Protein AF-A0A931NHE7-F1 (afdb_monomer)

pLDDT: mean 78.15, std 25.02, range [23.5, 98.69]

Radius of gyration: 30.65 Å; Cα contacts (8 Å, |Δi|>4): 505; chains: 1; bounding box: 53×71×126 Å

Foldseek 3Di:
DDDDDDDDDDDDDDDDDDDDDDDDDDDDDDDDDDDDDDDDDDDDDDDPDPDDDDDDDDDDDDDPDPPPPPPDDDPVRVVLVVLLVVLLVVQVVLLVVFDKDFQAAAEAFQEAEEADWAADAPQVHCLLLDLQNQCLLQNQADTDPRLQLQQQWWWWDFPVCNLFTGDTAQPPDDDDPRTDDIQGGHQWYWYQDPVVSFIKIKGQAPDRPPPCPVRRIDIDGDDDDHGQKYKYKGWDRDPVSSQSQKTKMKIFIARNVVRDGRMMGIKMFGFSCSSDCPPNDRRSSVSQVDPSGMPPDDPSYDTRCVSVVSVCVHYRHRDDD

Sequence (321 aa):
MNSAKTPQCLLAAPQQASCAGLRAGSPTGTQRGWTRSNAGTAAAAGLRSRAAATRCAAALGSLLLLGACAATPDAEQLAFQQKYAKAKALFEERCKTAGVVIHRTVKDVEGIELTKIRQPVPWGGKEYFDPMYPGAAMAGEVSGDRYVWQFLASEFRLVNAPERRGGFAHPKKSLSYLELPPTRGYQFVEYQDAISQGRMRCRASLDPDPRSFDRFMLCERSHQSAPRYALDFEDLADASDREFWVAGTKLKVIDKHTGEVIAQLTRFVWDPGFGASTTGRWPWQHANARASTVCPSDANQFLHHDSRYFVDQVLIPKQGD

Solvent-accessible surface area (backbone atoms only — not comparable to full-atom values): 19526 Å² total; per-residue (Å²): 134,90,83,89,83,88,84,92,83,88,85,84,87,88,82,90,88,86,84,88,87,85,86,87,75,88,82,81,88,80,93,80,81,92,75,88,79,91,84,86,83,87,85,91,78,85,81,84,76,83,74,79,84,82,82,79,84,87,74,93,74,95,72,97,68,89,72,76,82,74,78,73,76,51,73,64,56,50,52,50,52,53,50,47,53,51,31,51,52,52,47,57,58,55,43,74,70,33,38,78,47,75,78,54,70,43,72,65,35,52,39,38,25,34,73,64,76,55,70,67,74,59,90,90,36,68,59,42,63,39,67,77,34,55,61,36,39,54,49,43,39,54,31,43,72,53,47,58,43,60,48,32,24,14,34,40,23,35,66,94,42,69,83,30,59,44,56,75,40,58,74,76,57,82,85,51,95,60,43,42,87,58,49,50,24,24,65,31,41,32,36,65,38,85,85,79,73,41,40,35,36,32,28,56,39,92,59,68,65,84,87,41,76,91,43,52,51,48,72,45,81,51,87,84,79,74,52,55,34,32,41,41,75,48,59,45,74,51,68,77,41,25,77,45,31,31,26,24,32,36,38,36,36,31,38,65,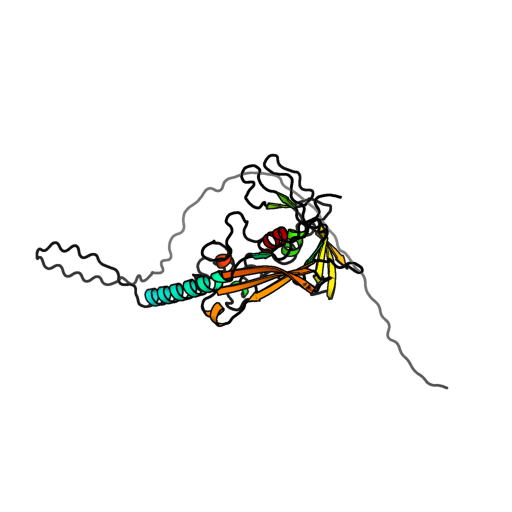85,80,70,43,74,32,28,38,38,30,37,37,22,32,28,93,62,69,54,51,47,74,96,82,43,46,27,30,41,57,13,53,69,42,64,94,26,29,25,68,62,61,93,44,52,65,81,38,44,64,69,55,60,56,43,57,72,33,49,31,39,37,84,75,135

Mean predicted aligned error: 13.85 Å

Nearest PDB structures (foldseek):
  5t11-assembly1_I  TM=4.894E-01  e=1.469E-01  Paraburkholderia phytofirmans PsJN
  5t11-assembly1_C  TM=5.101E-01  e=2.876E-01  Paraburkholderia phytofirmans PsJN

Organism: NCBI:txid2795029

Secondary structure (DSSP, 8-state):
-----------------------------------------------------------------------PPPHHHHHHHHHHHHHHHHHHHHHTT-EEEES--EEEE-EEEESS-PPPPPTT-GGGG-TT-GGGGGTTS--THHHHHHHHSEEE-BTT-TTSPPEEE-TTPPPPTTBPPPBP--SEEEEE-TTT-SEEEEEE-S---TT-GGGSEEEEE-SS---SEEEEEEEE--HHHHHTTEEEEEEEEEETTTTEEEEEEEEEEE-TTTT--GGG--HHHHHTS-GGGEES--TTSPTT-HHHHHHTTTEEEP---

Structure (mmCIF, N/CA/C/O backbone):
data_AF-A0A931NHE7-F1
#
_entry.id   AF-A0A931NHE7-F1
#
loop_
_atom_site.group_PDB
_atom_site.id
_atom_site.type_symbol
_atom_site.label_atom_id
_atom_site.label_alt_id
_atom_site.label_comp_id
_atom_site.label_asym_id
_atom_site.label_entity_id
_atom_site.label_seq_id
_atom_site.pdbx_PDB_ins_code
_atom_site.Cartn_x
_atom_site.Cartn_y
_atom_site.Cartn_z
_atom_site.occupancy
_atom_site.B_iso_or_equiv
_atom_site.auth_seq_id
_atom_site.auth_comp_id
_atom_site.auth_asym_id
_atom_site.auth_atom_id
_atom_site.pdbx_PDB_model_num
ATOM 1 N N . MET A 1 1 ? -24.009 32.825 -59.698 1.00 32.56 1 MET A N 1
ATOM 2 C CA . MET A 1 1 ? -24.376 34.172 -60.183 1.00 32.56 1 MET A CA 1
ATOM 3 C C . MET A 1 1 ? -24.776 35.026 -58.986 1.00 32.56 1 MET A C 1
ATOM 5 O O . MET A 1 1 ? -25.717 34.664 -58.304 1.00 32.56 1 MET A O 1
ATOM 9 N N . ASN A 1 2 ? -23.981 36.072 -58.735 1.00 32.78 2 ASN A N 1
ATOM 10 C CA . ASN A 1 2 ? -24.236 37.357 -58.057 1.00 32.78 2 ASN A CA 1
ATOM 11 C C . ASN A 1 2 ? -25.097 37.457 -56.779 1.00 32.78 2 ASN A C 1
ATOM 13 O O . ASN A 1 2 ? -26.311 37.308 -56.837 1.00 32.78 2 ASN A O 1
ATOM 17 N N . SER A 1 3 ? -24.446 37.890 -55.682 1.00 32.97 3 SER A N 1
ATOM 18 C CA . SER A 1 3 ? -24.645 39.175 -54.948 1.00 32.97 3 SER A CA 1
ATOM 19 C C . SER A 1 3 ? -24.357 38.985 -53.445 1.00 32.97 3 SER A C 1
ATOM 21 O O . SER A 1 3 ? -25.039 38.205 -52.799 1.00 32.97 3 SER A O 1
ATOM 23 N N . ALA A 1 4 ? -23.232 39.503 -52.916 1.00 35.94 4 ALA A N 1
ATOM 24 C CA . ALA A 1 4 ? -23.064 40.827 -52.258 1.00 35.94 4 ALA A CA 1
ATOM 25 C C . ALA A 1 4 ? -23.618 40.837 -50.803 1.00 35.94 4 ALA A C 1
ATOM 27 O O . ALA A 1 4 ? -24.743 40.410 -50.609 1.00 35.94 4 ALA A O 1
ATOM 28 N N . LYS A 1 5 ? -22.962 41.302 -49.720 1.00 34.16 5 LYS A N 1
ATOM 29 C CA . LYS A 1 5 ? -21.902 42.313 -49.486 1.00 34.16 5 LYS A CA 1
ATOM 30 C C . LYS A 1 5 ? -21.338 42.189 -48.037 1.00 34.16 5 LYS A C 1
ATOM 32 O O . LYS A 1 5 ? -22.081 41.846 -47.125 1.00 34.16 5 LYS A O 1
ATOM 37 N N . THR A 1 6 ? -20.056 42.528 -47.860 1.00 32.19 6 THR A N 1
ATOM 38 C CA . THR A 1 6 ? -19.247 42.777 -46.624 1.00 32.19 6 THR A CA 1
ATOM 39 C C . THR A 1 6 ? -19.657 44.088 -45.886 1.00 32.19 6 THR A C 1
ATOM 41 O O . THR A 1 6 ? -20.488 44.785 -46.477 1.00 32.19 6 THR A O 1
ATOM 44 N N . PRO A 1 7 ? -19.149 44.498 -44.675 1.00 38.62 7 PRO A N 1
ATOM 45 C CA . PRO A 1 7 ? -17.723 44.619 -44.232 1.00 38.62 7 PRO A CA 1
ATOM 46 C C . PRO A 1 7 ? -17.417 44.122 -42.781 1.00 38.62 7 PRO A C 1
ATOM 48 O O . PRO A 1 7 ? -18.298 44.054 -41.938 1.00 38.62 7 PRO A O 1
ATOM 51 N N . GLN A 1 8 ? -16.249 43.544 -42.462 1.00 30.22 8 GLN A N 1
ATOM 52 C CA . GLN A 1 8 ? -14.966 44.154 -42.033 1.00 30.22 8 GLN A CA 1
ATOM 53 C C . GLN A 1 8 ? -15.021 45.197 -40.892 1.00 30.22 8 GLN A C 1
ATOM 55 O O . GLN A 1 8 ? -15.449 46.324 -41.107 1.00 30.22 8 GLN A O 1
ATOM 60 N N . CYS A 1 9 ? -14.421 44.846 -39.742 1.00 24.78 9 CYS A N 1
ATOM 61 C CA . CYS A 1 9 ? -13.745 45.776 -38.830 1.00 24.78 9 CYS A CA 1
ATOM 62 C C . CYS A 1 9 ? -12.406 45.168 -38.367 1.00 24.78 9 CYS A C 1
ATOM 64 O O . CYS A 1 9 ? -12.352 44.039 -37.883 1.00 24.78 9 CYS A O 1
ATOM 66 N N . LEU A 1 10 ? -11.339 45.940 -38.590 1.00 26.17 10 LEU A N 1
ATOM 67 C CA . LEU A 1 10 ? -9.948 45.756 -38.166 1.00 26.17 10 LEU A CA 1
ATOM 68 C C . LEU A 1 10 ? -9.718 46.286 -36.733 1.00 26.17 10 LEU A C 1
ATOM 70 O O . LEU A 1 10 ? -10.536 47.057 -36.241 1.00 26.17 10 LEU A O 1
ATOM 74 N N . LEU A 1 11 ? -8.515 45.981 -36.206 1.00 28.19 11 LEU A N 1
ATOM 75 C CA . LEU A 1 11 ? -7.698 46.642 -35.152 1.00 28.19 11 LEU A CA 1
ATOM 76 C C . LEU A 1 11 ? -7.475 45.726 -33.928 1.00 28.19 11 LEU A C 1
ATOM 78 O O . LEU A 1 11 ? -8.410 45.426 -33.203 1.00 28.19 11 LEU A O 1
ATOM 82 N N . ALA A 1 12 ? -6.326 45.052 -33.778 1.00 27.94 12 ALA A N 1
ATOM 83 C CA . ALA A 1 12 ? -4.942 45.502 -33.511 1.00 27.94 12 ALA A CA 1
ATOM 84 C C . ALA A 1 12 ? -4.618 45.621 -32.002 1.00 27.94 12 ALA A C 1
ATOM 86 O O . ALA A 1 12 ? -5.367 46.207 -31.230 1.00 27.94 12 ALA A O 1
ATOM 87 N N . ALA A 1 13 ? -3.488 45.015 -31.616 1.00 29.89 13 ALA A N 1
ATOM 88 C CA . ALA A 1 13 ? -2.909 44.939 -30.269 1.00 29.89 13 ALA A CA 1
ATOM 89 C C . ALA A 1 13 ? -2.452 46.301 -29.702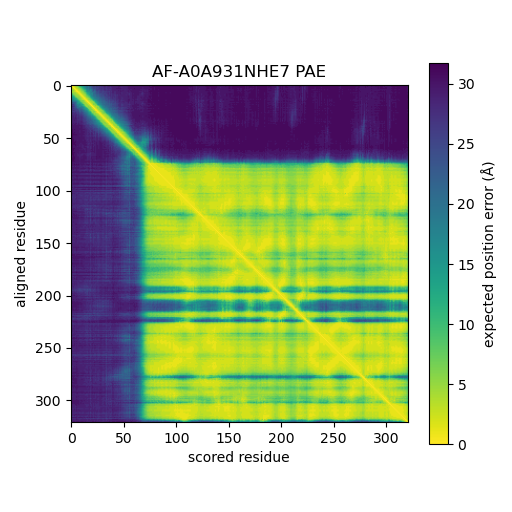 1.00 29.89 13 ALA A C 1
ATOM 91 O O . ALA A 1 13 ? -2.408 47.292 -30.432 1.00 29.89 13 ALA A O 1
ATOM 92 N N . PRO A 1 14 ? -1.962 46.318 -28.446 1.00 34.91 14 PRO A N 1
ATOM 93 C CA . PRO A 1 14 ? -0.642 46.923 -28.245 1.00 34.91 14 PRO A CA 1
ATOM 94 C C . PRO A 1 14 ? 0.302 46.163 -27.291 1.00 34.91 14 PRO A C 1
ATOM 96 O O . PRO A 1 14 ? -0.104 45.409 -26.408 1.00 34.91 14 PRO A O 1
ATOM 99 N N . GLN A 1 15 ? 1.595 46.414 -27.516 1.00 27.91 15 GLN A N 1
ATOM 100 C CA . GLN A 1 15 ? 2.766 46.014 -26.733 1.00 27.91 15 GLN A CA 1
ATOM 101 C C . GLN A 1 15 ? 3.066 46.978 -25.559 1.00 27.91 15 GLN A C 1
ATOM 103 O O . GLN A 1 15 ? 2.575 48.099 -25.498 1.00 27.91 15 GLN A O 1
ATOM 108 N N . GLN A 1 16 ? 3.929 46.471 -24.674 1.00 29.47 16 GLN A N 1
ATOM 109 C CA . GLN A 1 16 ? 4.709 47.031 -23.555 1.00 29.47 16 GLN A CA 1
ATOM 110 C C . GLN A 1 16 ? 5.063 48.537 -23.537 1.00 29.47 16 GLN A C 1
ATOM 112 O O . GLN A 1 16 ? 5.439 49.111 -24.553 1.00 29.47 16 GLN A O 1
ATOM 117 N N . ALA A 1 17 ? 5.182 49.090 -22.318 1.00 26.33 17 ALA A N 1
ATOM 118 C CA . ALA A 1 17 ? 6.210 50.078 -21.965 1.00 26.33 17 ALA A CA 1
ATOM 119 C C . ALA A 1 17 ? 6.597 50.004 -20.469 1.00 26.33 17 ALA A C 1
ATOM 121 O O . ALA A 1 17 ? 5.765 49.777 -19.595 1.00 26.33 17 ALA A O 1
ATOM 122 N N . SER A 1 18 ? 7.897 50.181 -20.233 1.00 24.02 18 SER A N 1
ATOM 123 C CA . SER A 1 18 ? 8.660 50.163 -18.977 1.00 24.02 18 SER A CA 1
ATOM 124 C C . SER A 1 18 ? 8.743 51.557 -18.334 1.00 24.02 18 SER A C 1
ATOM 126 O O . SER A 1 18 ? 8.642 52.546 -19.052 1.00 24.02 18 SER A O 1
ATOM 128 N N . CYS A 1 19 ? 9.040 51.636 -17.028 1.00 23.50 19 CYS A N 1
ATOM 129 C CA . CYS A 1 19 ? 9.774 52.762 -16.433 1.00 23.50 19 CYS A CA 1
ATOM 130 C C . CYS A 1 19 ? 10.670 52.291 -15.264 1.00 23.50 19 CYS A C 1
ATOM 132 O O . CYS A 1 19 ? 10.251 51.504 -14.418 1.00 23.50 19 CYS A O 1
ATOM 134 N N . ALA A 1 20 ? 11.915 52.786 -15.283 1.00 26.38 20 ALA A N 1
ATOM 135 C CA . ALA A 1 20 ? 13.068 52.574 -14.390 1.00 26.38 20 ALA A CA 1
ATOM 136 C C . ALA A 1 20 ? 12.792 52.982 -12.921 1.00 26.38 20 ALA A C 1
ATOM 138 O O . ALA A 1 20 ? 11.817 53.676 -12.670 1.00 26.38 20 ALA A O 1
ATOM 139 N N . GLY A 1 21 ? 13.540 52.637 -11.863 1.00 24.34 21 GLY A N 1
ATOM 140 C CA . GLY A 1 21 ? 14.980 52.463 -11.574 1.00 24.34 21 GLY A CA 1
ATOM 141 C C . GLY A 1 21 ? 15.168 53.031 -10.140 1.00 24.34 21 GLY A C 1
ATOM 142 O O . GLY A 1 21 ? 14.526 54.020 -9.819 1.00 24.34 21 GLY A O 1
ATOM 143 N N . LEU A 1 22 ? 15.858 52.416 -9.167 1.00 24.47 22 LEU A N 1
ATOM 144 C CA . LEU A 1 22 ? 17.274 52.649 -8.828 1.00 24.47 22 LEU A CA 1
ATOM 145 C C . LEU A 1 22 ? 17.611 52.020 -7.447 1.00 24.47 22 LEU A C 1
ATOM 147 O O . LEU A 1 22 ? 16.955 52.312 -6.459 1.00 24.47 22 LEU A O 1
ATOM 151 N N . ARG A 1 23 ? 18.688 51.217 -7.439 1.00 25.23 23 ARG A N 1
ATOM 152 C CA . ARG A 1 23 ? 19.836 51.101 -6.499 1.00 25.23 23 ARG A CA 1
ATOM 153 C C . ARG A 1 23 ? 19.710 51.013 -4.955 1.00 25.23 23 ARG A C 1
ATOM 155 O O . ARG A 1 23 ? 19.152 51.878 -4.301 1.00 25.23 23 ARG A O 1
ATOM 162 N N . ALA A 1 24 ? 20.592 50.118 -4.466 1.00 26.59 24 ALA A N 1
ATOM 163 C CA . ALA A 1 24 ? 21.394 50.112 -3.223 1.00 26.59 24 ALA A CA 1
ATOM 164 C C . ALA A 1 24 ? 20.662 49.745 -1.920 1.00 26.59 24 ALA A C 1
ATOM 166 O O . ALA A 1 24 ? 19.547 50.171 -1.687 1.00 26.59 24 ALA A O 1
ATOM 167 N N . GLY A 1 25 ? 21.217 48.970 -0.990 1.00 25.66 25 GLY A N 1
ATOM 168 C CA . GLY A 1 25 ? 22.518 48.323 -0.837 1.00 25.66 25 GLY A CA 1
ATOM 169 C C . GLY A 1 25 ? 22.492 47.549 0.492 1.00 25.66 25 GLY A C 1
ATOM 170 O O . GLY A 1 25 ? 21.656 47.821 1.352 1.00 25.66 25 GLY A O 1
ATOM 171 N N . SER A 1 26 ? 23.369 46.558 0.646 1.00 27.75 26 SER A N 1
ATOM 172 C CA . SER A 1 26 ? 23.551 45.806 1.895 1.00 27.75 26 SER A CA 1
ATOM 173 C C . SER A 1 26 ? 23.841 46.725 3.091 1.00 27.75 26 SER A C 1
ATOM 175 O O . SER A 1 26 ? 24.468 47.772 2.921 1.00 27.75 26 SER A O 1
ATOM 177 N N . PRO A 1 27 ? 23.551 46.258 4.317 1.00 33.28 27 PRO A N 1
ATOM 178 C CA . PRO A 1 27 ? 24.660 46.188 5.255 1.00 33.28 27 PRO A CA 1
ATOM 179 C C . PRO A 1 27 ? 24.741 44.876 6.040 1.00 33.28 27 PRO A C 1
ATOM 181 O O . PRO A 1 27 ? 23.772 44.236 6.437 1.00 33.28 27 PRO A O 1
ATOM 184 N N . THR A 1 28 ? 26.000 44.534 6.247 1.00 29.16 28 THR A N 1
ATOM 185 C CA . THR A 1 28 ? 26.609 43.608 7.190 1.00 29.16 28 THR A CA 1
ATOM 186 C C . THR A 1 28 ? 26.152 43.771 8.642 1.00 29.16 28 THR A C 1
ATOM 188 O O . THR A 1 28 ? 26.085 44.887 9.144 1.00 29.16 28 THR A O 1
ATOM 191 N N . GLY A 1 29 ? 26.054 42.634 9.339 1.00 25.64 29 GLY A N 1
ATOM 192 C CA . GLY A 1 29 ? 26.559 42.463 10.705 1.00 25.64 29 GLY A CA 1
ATOM 193 C C . GLY A 1 29 ? 25.678 42.936 11.866 1.00 25.64 29 GLY A C 1
ATOM 194 O O . GLY A 1 29 ? 25.442 44.122 12.056 1.00 25.64 29 GLY A O 1
ATOM 195 N N . THR A 1 30 ? 25.369 42.016 12.782 1.00 28.64 30 THR A N 1
ATOM 196 C CA . THR A 1 30 ? 26.022 41.883 14.109 1.00 28.64 30 THR A CA 1
ATOM 197 C C . THR A 1 30 ? 25.033 41.291 15.120 1.00 28.64 30 THR A C 1
ATOM 199 O O . THR A 1 30 ? 23.886 41.711 15.228 1.00 28.64 30 THR A O 1
ATOM 202 N N . GLN A 1 31 ? 25.516 40.309 15.879 1.00 32.34 31 GLN A N 1
ATOM 203 C CA . GLN A 1 31 ? 24.870 39.719 17.048 1.00 32.34 31 GLN A CA 1
ATOM 204 C C . GLN A 1 31 ? 24.406 40.753 18.091 1.00 32.34 31 GLN A C 1
ATOM 206 O O . GLN A 1 31 ? 25.094 41.748 18.329 1.00 32.34 31 GLN A O 1
ATOM 211 N N . ARG A 1 32 ? 23.301 40.428 18.780 1.00 28.31 32 ARG A N 1
ATOM 212 C CA . ARG A 1 32 ? 23.029 40.566 20.235 1.00 28.31 32 ARG A CA 1
ATOM 213 C C . ARG A 1 32 ? 21.534 40.272 20.437 1.00 28.31 32 ARG A C 1
ATOM 215 O O . ARG A 1 32 ? 20.693 40.857 19.778 1.00 28.31 32 ARG A O 1
ATOM 222 N N . GLY A 1 33 ? 21.157 39.219 21.156 1.00 26.52 33 GLY A N 1
ATOM 223 C CA . GLY A 1 33 ? 21.118 39.220 22.617 1.00 26.52 33 GLY A CA 1
ATOM 224 C C . GLY A 1 33 ? 19.683 39.507 23.071 1.00 26.52 33 GLY A C 1
ATOM 225 O O . GLY A 1 33 ? 19.349 40.647 23.360 1.00 26.52 33 GLY A O 1
ATOM 226 N N . TRP A 1 34 ? 18.820 38.486 23.084 1.00 25.67 34 TRP A N 1
ATOM 227 C CA . TRP A 1 34 ? 17.474 38.595 23.656 1.00 25.67 34 TRP A CA 1
ATOM 228 C C . TRP A 1 34 ? 17.564 38.465 25.180 1.00 25.67 34 TRP A C 1
ATOM 230 O O . TRP A 1 34 ? 17.569 37.364 25.730 1.00 25.67 34 TRP A O 1
ATOM 240 N N . THR A 1 35 ? 17.656 39.600 25.868 1.00 28.89 35 THR A N 1
ATOM 241 C CA . THR A 1 35 ? 17.403 39.699 27.308 1.00 28.89 35 THR A CA 1
ATOM 242 C C . THR A 1 35 ? 15.909 39.877 27.553 1.00 28.89 35 THR A C 1
ATOM 244 O O . THR A 1 35 ? 15.283 40.775 26.995 1.00 28.89 35 THR A O 1
ATOM 247 N N . ARG A 1 36 ? 15.352 39.006 28.401 1.00 29.28 36 ARG A N 1
ATOM 248 C CA . ARG A 1 36 ? 13.994 39.105 28.947 1.00 29.28 36 ARG A CA 1
ATOM 249 C C . ARG A 1 36 ? 13.852 40.363 29.801 1.00 29.28 36 ARG A C 1
ATOM 251 O O . ARG A 1 36 ? 14.640 40.559 30.722 1.00 29.28 36 ARG A O 1
ATOM 258 N N . SER A 1 37 ? 12.771 41.102 29.588 1.00 30.41 37 SER A N 1
ATOM 259 C CA . SER A 1 37 ? 12.230 42.059 30.553 1.00 30.41 37 SER A CA 1
ATOM 260 C C . SER A 1 37 ? 10.775 41.693 30.839 1.00 30.41 37 SER A C 1
ATOM 262 O O . SER A 1 37 ? 9.923 41.700 29.954 1.00 30.41 37 SER A O 1
ATOM 264 N N . ASN A 1 38 ? 10.525 41.334 32.098 1.00 29.50 38 ASN A N 1
ATOM 265 C CA . ASN A 1 38 ? 9.204 41.226 32.705 1.00 29.50 38 ASN A CA 1
ATOM 266 C C . ASN A 1 38 ? 8.649 42.630 32.973 1.00 29.50 38 ASN A C 1
ATOM 268 O O . ASN A 1 38 ? 9.374 43.447 33.534 1.00 29.50 38 ASN A O 1
ATOM 272 N N . ALA A 1 39 ? 7.370 42.856 32.672 1.00 29.34 39 ALA A N 1
ATOM 273 C CA . ALA A 1 39 ? 6.401 43.604 33.489 1.00 29.34 39 ALA A CA 1
ATOM 274 C C . ALA A 1 39 ? 5.104 43.777 32.682 1.00 29.34 39 ALA A C 1
ATOM 276 O O . ALA A 1 39 ? 5.152 44.219 31.538 1.00 29.34 39 ALA A O 1
ATOM 277 N N . GLY A 1 40 ? 3.948 43.457 33.269 1.00 26.67 40 GLY A N 1
ATOM 278 C CA . GLY A 1 40 ? 2.656 43.730 32.634 1.00 26.67 40 GLY A CA 1
ATOM 279 C C . GLY A 1 40 ? 1.510 42.894 33.184 1.00 26.67 40 GLY A C 1
ATOM 280 O O . GLY A 1 40 ? 1.164 41.858 32.636 1.00 26.67 40 GLY A O 1
ATOM 281 N N . THR A 1 41 ? 0.960 43.349 34.297 1.00 30.28 41 THR A N 1
ATOM 282 C CA . THR A 1 41 ? -0.125 42.788 35.105 1.00 30.28 41 THR A CA 1
ATOM 283 C C . THR A 1 41 ? -1.496 42.670 34.422 1.00 30.28 41 THR A C 1
ATOM 285 O O . THR A 1 41 ? -1.951 43.598 33.769 1.00 30.28 41 THR A O 1
ATOM 288 N N . ALA A 1 42 ? -2.173 41.569 34.774 1.00 29.41 42 ALA A N 1
ATOM 289 C CA . ALA A 1 42 ? -3.586 41.436 35.159 1.00 29.41 42 ALA A CA 1
ATOM 290 C C . ALA A 1 42 ? -4.714 41.759 34.153 1.00 29.41 42 ALA A C 1
ATOM 292 O O . ALA A 1 42 ? -5.056 42.910 33.913 1.00 29.41 42 ALA A O 1
ATOM 293 N N . ALA A 1 43 ? -5.455 40.711 33.775 1.00 29.75 43 ALA A N 1
ATOM 294 C CA . ALA A 1 43 ? -6.915 40.761 33.695 1.00 29.75 43 ALA A CA 1
ATOM 295 C C . ALA A 1 43 ? -7.486 39.385 34.074 1.00 29.75 43 ALA A C 1
ATOM 297 O O . ALA A 1 43 ? -7.226 38.376 33.421 1.00 29.75 43 ALA A O 1
ATOM 298 N N . ALA A 1 44 ? -8.211 39.351 35.189 1.00 33.31 44 ALA A N 1
ATOM 299 C CA . ALA A 1 44 ? -8.862 38.173 35.736 1.00 33.31 44 ALA A CA 1
ATOM 300 C C . ALA A 1 44 ? -10.196 37.908 35.019 1.00 33.31 44 ALA A C 1
ATOM 302 O O . ALA A 1 44 ? -11.026 38.806 34.903 1.00 33.31 44 ALA A O 1
ATOM 303 N N . ALA A 1 45 ? -10.431 36.661 34.611 1.00 32.62 45 ALA A N 1
ATOM 304 C CA . ALA A 1 45 ? -11.751 36.148 34.256 1.00 32.62 45 ALA A CA 1
ATOM 305 C C . ALA A 1 45 ? -11.879 34.731 34.832 1.00 32.62 45 ALA A C 1
ATOM 307 O O . ALA A 1 45 ? -11.089 33.840 34.525 1.00 32.62 45 ALA A O 1
ATOM 308 N N . GLY A 1 46 ? -12.818 34.575 35.765 1.00 28.86 46 GLY A N 1
ATOM 309 C CA . GLY A 1 46 ? -12.935 33.420 36.645 1.00 28.86 46 GLY A CA 1
ATOM 310 C C . GLY A 1 46 ? -13.403 32.143 35.950 1.00 28.86 46 GLY A C 1
ATOM 311 O O . GLY A 1 46 ? -14.441 32.119 35.290 1.00 28.86 46 GLY A O 1
ATOM 312 N N . LEU A 1 47 ? -12.682 31.050 36.201 1.00 33.34 47 LEU A N 1
ATOM 313 C CA . LEU A 1 47 ? -13.201 29.697 36.041 1.00 33.34 47 LEU A CA 1
ATOM 314 C C . LEU A 1 47 ? -14.074 29.353 37.254 1.00 33.34 47 LEU A C 1
ATOM 316 O O . LEU A 1 47 ? -13.594 29.246 38.383 1.00 33.34 47 LEU A O 1
ATOM 320 N N . ARG A 1 48 ? -15.367 29.130 37.008 1.00 33.06 48 ARG A N 1
ATOM 321 C CA . ARG A 1 48 ? -16.243 28.410 37.936 1.00 33.06 48 ARG A CA 1
ATOM 322 C C . ARG A 1 48 ? -15.908 26.920 37.858 1.00 33.06 48 ARG A C 1
ATOM 324 O O . ARG A 1 48 ? -16.469 26.202 37.035 1.00 33.06 48 ARG A O 1
ATOM 331 N N . SER A 1 49 ? -15.016 26.451 38.725 1.00 33.91 49 SER A N 1
ATOM 332 C CA . SER A 1 49 ? -14.891 25.021 39.014 1.00 33.91 49 SER A CA 1
ATOM 333 C C . SER A 1 49 ? -16.166 24.548 39.710 1.00 33.91 49 SER A C 1
ATOM 335 O O . SER A 1 49 ? -16.491 25.002 40.808 1.00 33.91 49 SER A O 1
ATOM 337 N N . ARG A 1 50 ? -16.909 23.639 39.073 1.00 40.47 50 ARG A N 1
ATOM 338 C CA . ARG A 1 50 ? -17.962 22.868 39.742 1.00 40.47 50 ARG A CA 1
ATOM 339 C C . ARG A 1 50 ? -17.281 21.930 40.738 1.00 40.47 50 ARG A C 1
ATOM 341 O O . ARG A 1 50 ? -16.780 20.878 40.359 1.00 40.47 50 ARG A O 1
ATOM 348 N N . ALA A 1 51 ? -17.227 22.342 41.999 1.00 33.62 51 ALA A N 1
ATOM 349 C CA . ALA A 1 51 ? -16.851 21.469 43.097 1.00 33.62 51 ALA A CA 1
ATOM 350 C C . ALA A 1 51 ? -17.931 20.387 43.257 1.00 33.62 51 ALA A C 1
ATOM 352 O O . ALA A 1 51 ? -19.101 20.697 43.488 1.00 33.62 51 ALA A O 1
ATOM 353 N N . ALA A 1 52 ? -17.536 19.122 43.116 1.00 36.81 52 ALA A N 1
ATOM 354 C CA . ALA A 1 52 ? -18.332 17.995 43.575 1.00 36.81 52 ALA A CA 1
ATOM 355 C C . ALA A 1 52 ? -18.498 18.125 45.097 1.00 36.81 52 ALA A C 1
ATOM 357 O O . ALA A 1 52 ? -17.518 18.233 45.834 1.00 36.81 52 ALA A O 1
ATOM 358 N N . ALA A 1 53 ? -19.743 18.189 45.563 1.00 35.53 53 ALA A N 1
ATOM 359 C CA . ALA A 1 53 ? -20.054 18.328 46.976 1.00 35.53 53 ALA A CA 1
ATOM 360 C C . ALA A 1 53 ? -19.843 16.986 47.692 1.00 35.53 53 ALA A C 1
ATOM 362 O O . ALA A 1 53 ? -20.730 16.136 47.727 1.00 35.53 53 ALA A O 1
ATOM 363 N N . THR A 1 54 ? -18.666 16.806 48.284 1.00 43.16 54 THR A N 1
ATOM 364 C CA . THR A 1 54 ? -18.369 15.695 49.192 1.00 43.16 54 THR A CA 1
ATOM 365 C C . THR A 1 54 ? -18.965 16.006 50.566 1.00 43.16 54 THR A C 1
ATOM 367 O O . THR A 1 54 ? -18.403 16.780 51.338 1.00 43.16 54 THR A O 1
ATOM 370 N N . ARG A 1 55 ? -20.128 15.432 50.891 1.00 39.94 55 ARG A N 1
ATOM 371 C CA . ARG A 1 55 ? -20.653 15.416 52.266 1.00 39.94 55 ARG A CA 1
ATOM 372 C C . ARG A 1 55 ? -20.175 14.143 52.964 1.00 39.94 55 ARG A C 1
ATOM 374 O O . ARG A 1 55 ? -20.838 13.118 52.878 1.00 39.94 55 ARG A O 1
ATOM 381 N N . CYS A 1 56 ? -19.051 14.217 53.674 1.00 33.81 56 CYS A N 1
ATOM 382 C CA . CYS A 1 56 ? -18.699 13.221 54.688 1.00 33.81 56 CYS A CA 1
ATOM 383 C C . CYS A 1 56 ? -19.150 13.746 56.054 1.00 33.81 56 CYS A C 1
ATOM 385 O O . CYS A 1 56 ? -18.525 14.641 56.618 1.00 33.81 56 CYS A O 1
ATOM 387 N N . ALA A 1 57 ? -20.257 13.212 56.569 1.00 41.56 57 ALA A N 1
ATOM 388 C CA . ALA A 1 57 ? -20.619 13.371 57.970 1.00 41.56 57 ALA A CA 1
ATOM 389 C C . ALA A 1 57 ? -19.725 12.436 58.799 1.00 41.56 57 ALA A C 1
ATOM 391 O O . ALA A 1 57 ? -19.807 11.218 58.663 1.00 41.56 57 ALA A O 1
ATOM 392 N N . ALA A 1 58 ? -18.848 13.004 59.626 1.00 38.06 58 ALA A N 1
ATOM 393 C CA . ALA A 1 58 ? -18.057 12.248 60.587 1.00 38.06 58 ALA A CA 1
ATOM 394 C C . ALA A 1 58 ? -18.865 12.082 61.883 1.00 38.06 58 ALA A C 1
ATOM 396 O O . ALA A 1 58 ? -18.993 13.023 62.664 1.00 38.06 58 ALA A O 1
ATOM 397 N N . ALA A 1 59 ? -19.407 10.886 62.104 1.00 38.59 59 ALA A N 1
ATOM 398 C CA . ALA A 1 59 ? -19.807 10.415 63.424 1.00 38.59 59 ALA A CA 1
ATOM 399 C C . ALA A 1 59 ? -18.817 9.320 63.847 1.00 38.59 59 ALA A C 1
ATOM 401 O O . ALA A 1 59 ? -18.569 8.370 63.107 1.00 38.59 59 ALA A O 1
ATOM 402 N N . LEU A 1 60 ? -18.208 9.517 65.016 1.00 44.44 60 LEU A N 1
ATOM 403 C CA . LEU A 1 60 ? -17.240 8.627 65.654 1.00 44.44 60 LEU A CA 1
ATOM 404 C C . LEU A 1 60 ? -17.867 7.256 65.947 1.00 44.44 60 LEU A C 1
ATOM 406 O O . LEU A 1 60 ? -18.849 7.170 66.679 1.00 44.44 60 LEU A O 1
ATOM 410 N N . GLY A 1 61 ? -17.265 6.189 65.424 1.00 39.06 61 GLY A N 1
ATOM 411 C CA . GLY A 1 61 ? -17.637 4.814 65.749 1.00 39.06 61 GLY A CA 1
ATOM 412 C C . GLY A 1 61 ? -16.783 3.804 64.987 1.00 39.06 61 GLY A C 1
ATOM 413 O O . GLY A 1 61 ? -16.869 3.699 63.770 1.00 39.06 61 GLY A O 1
ATOM 414 N N . SER A 1 62 ? -15.929 3.094 65.716 1.00 48.44 62 SER A N 1
ATOM 415 C CA . SER A 1 62 ? -14.968 2.098 65.244 1.00 48.44 62 SER A CA 1
ATOM 416 C C . SER A 1 62 ? -15.578 0.990 64.374 1.00 48.44 62 SER A C 1
ATOM 418 O O . SER A 1 62 ? -16.414 0.234 64.856 1.00 48.44 62 SER A O 1
ATOM 420 N N . LEU A 1 63 ? -15.071 0.817 63.148 1.00 41.78 63 LEU A N 1
ATOM 421 C CA . LEU A 1 63 ? -14.820 -0.485 62.511 1.00 41.78 63 LEU A CA 1
ATOM 422 C C . LEU A 1 63 ? -13.932 -0.267 61.271 1.00 41.78 63 LEU A C 1
ATOM 424 O O . LEU A 1 63 ? -14.296 0.470 60.357 1.00 41.78 63 LEU A O 1
ATOM 428 N N . LEU A 1 64 ? -12.757 -0.900 61.240 1.00 50.84 64 LEU A N 1
ATOM 429 C CA . LEU A 1 64 ? -11.880 -0.966 60.068 1.00 50.84 64 LEU A CA 1
ATOM 430 C C . LEU A 1 64 ? -12.554 -1.809 58.975 1.00 50.84 64 LEU A C 1
ATOM 432 O O . LEU A 1 64 ? -12.320 -3.008 58.864 1.00 50.84 64 LEU A O 1
ATOM 436 N N . LEU A 1 65 ? -13.389 -1.176 58.159 1.00 45.62 65 LEU A N 1
ATOM 437 C CA . LEU A 1 65 ? -13.731 -1.661 56.829 1.00 45.62 65 LEU A CA 1
ATOM 438 C C . LEU A 1 65 ? -12.992 -0.767 55.838 1.00 45.62 65 LEU A C 1
ATOM 440 O O . LEU A 1 65 ? -13.338 0.398 55.650 1.00 45.62 65 LEU A O 1
ATOM 444 N N . LEU A 1 66 ? -11.942 -1.322 55.230 1.00 50.66 66 LEU A N 1
ATOM 445 C CA . LEU A 1 66 ? -11.309 -0.791 54.025 1.00 50.66 66 LEU A CA 1
ATOM 446 C C . LEU A 1 66 ? -12.355 -0.799 52.901 1.00 50.66 66 LEU A C 1
ATOM 448 O O . LEU A 1 66 ? -12.420 -1.717 52.088 1.00 50.66 66 LEU A O 1
ATOM 452 N N . GLY A 1 67 ? -13.218 0.214 52.893 1.00 47.53 67 GLY A N 1
ATOM 453 C CA . GLY A 1 67 ? -14.096 0.520 51.780 1.00 47.53 67 GLY A CA 1
ATOM 454 C C . GLY A 1 67 ? -13.237 1.003 50.625 1.00 47.53 67 GLY A C 1
ATOM 455 O O . GLY A 1 67 ? -12.922 2.186 50.528 1.00 47.53 67 GLY A O 1
ATOM 456 N N . ALA A 1 68 ? -12.826 0.077 49.762 1.00 52.16 68 ALA A N 1
ATOM 457 C CA . ALA A 1 68 ? -12.366 0.429 48.435 1.00 52.16 68 ALA A CA 1
ATOM 458 C C . ALA A 1 68 ? -13.517 1.180 47.751 1.00 52.16 68 ALA A C 1
ATOM 460 O O . ALA A 1 68 ? -14.541 0.582 47.420 1.00 52.16 68 ALA A O 1
ATOM 461 N N . CYS A 1 69 ? -13.376 2.495 47.579 1.00 49.31 69 CYS A N 1
ATOM 462 C CA . CYS A 1 69 ? -14.236 3.273 46.699 1.00 49.31 69 CYS A CA 1
ATOM 463 C C . CYS A 1 69 ? -14.022 2.757 45.271 1.00 49.31 69 CYS A C 1
ATOM 465 O O . CYS A 1 69 ? -13.193 3.279 44.529 1.00 49.31 69 CYS A O 1
ATOM 467 N N . ALA A 1 70 ? -14.728 1.691 44.897 1.00 58.56 70 ALA A N 1
ATOM 468 C CA . ALA A 1 70 ? -14.868 1.289 43.513 1.00 58.56 70 ALA A CA 1
ATOM 469 C C . ALA A 1 70 ? -15.665 2.400 42.824 1.00 58.56 70 ALA A C 1
ATOM 471 O O . ALA A 1 70 ? -16.879 2.499 42.991 1.00 58.56 70 ALA A O 1
ATOM 472 N N . ALA A 1 71 ? -14.966 3.292 42.122 1.00 65.88 71 ALA A N 1
ATOM 473 C CA . ALA A 1 71 ? -15.604 4.259 41.246 1.00 65.88 71 ALA A CA 1
ATOM 474 C C . ALA A 1 71 ? -16.403 3.470 40.201 1.00 65.88 71 ALA A C 1
ATOM 476 O O . ALA A 1 71 ? -15.825 2.772 39.366 1.00 65.88 71 ALA A O 1
ATOM 477 N N . THR A 1 72 ? -17.729 3.509 40.299 1.00 71.69 72 THR A N 1
ATOM 478 C CA . THR A 1 72 ? -18.604 2.912 39.298 1.00 71.69 72 THR A CA 1
ATOM 479 C C . THR A 1 72 ? -18.465 3.715 38.005 1.00 71.69 72 THR A C 1
ATOM 481 O O . THR A 1 72 ? -18.551 4.945 38.056 1.00 71.69 72 THR A O 1
ATOM 484 N N . PRO A 1 73 ? -18.224 3.063 36.852 1.00 75.12 73 PRO A N 1
ATOM 485 C CA . PRO A 1 73 ? -18.214 3.761 35.576 1.00 75.12 73 PRO A CA 1
ATOM 486 C C . PRO A 1 73 ? -19.561 4.449 35.369 1.00 75.12 73 PRO A C 1
ATOM 488 O O . PRO A 1 73 ? -20.610 3.848 35.621 1.00 75.12 73 PRO A O 1
ATOM 491 N N . ASP A 1 74 ? -19.540 5.698 34.918 1.00 86.94 74 ASP A N 1
ATOM 492 C CA . ASP A 1 74 ? -20.768 6.371 34.510 1.00 86.94 74 ASP A CA 1
ATOM 493 C C . ASP A 1 74 ? -21.360 5.716 33.241 1.00 86.94 74 ASP A C 1
ATOM 495 O O . ASP A 1 74 ? -20.736 4.887 32.567 1.00 86.94 74 ASP A O 1
ATOM 499 N N . ALA A 1 75 ? -22.616 6.044 32.928 1.00 90.38 75 ALA A N 1
ATOM 500 C CA . ALA A 1 75 ? -23.338 5.428 31.814 1.00 90.38 75 ALA A CA 1
ATOM 501 C C . ALA A 1 75 ? -22.664 5.668 30.447 1.00 90.38 75 ALA A C 1
ATOM 503 O O . ALA A 1 75 ? -22.770 4.823 29.556 1.00 90.38 75 ALA A O 1
ATOM 504 N N . GLU A 1 76 ? -21.955 6.789 30.284 1.00 89.06 76 GLU A N 1
ATOM 505 C CA . GLU A 1 76 ? -21.235 7.136 29.056 1.00 89.06 76 GLU A CA 1
ATOM 506 C C . GLU A 1 76 ? -20.000 6.249 28.873 1.00 89.06 76 GLU A C 1
ATOM 508 O O . GLU A 1 76 ? -19.807 5.666 27.802 1.00 89.06 76 GLU A O 1
ATOM 513 N N . GLN A 1 77 ? -19.214 6.058 29.935 1.00 91.62 77 GLN A N 1
ATOM 514 C CA . GLN A 1 77 ? -18.085 5.131 29.934 1.00 91.62 77 GLN A CA 1
ATOM 515 C C . GLN A 1 77 ? -18.541 3.707 29.624 1.00 91.62 77 GLN A C 1
ATOM 517 O O . GLN A 1 77 ? -17.918 3.029 28.807 1.00 91.62 77 GLN A O 1
ATOM 522 N N . LEU A 1 78 ? -19.649 3.253 30.215 1.00 94.38 78 LEU A N 1
ATOM 523 C CA . LEU A 1 78 ? -20.180 1.920 29.940 1.00 94.38 78 LEU A CA 1
ATOM 524 C C . LEU A 1 78 ? -20.615 1.769 28.472 1.00 94.38 78 LEU A C 1
ATOM 526 O O . LEU A 1 78 ? -20.274 0.770 27.836 1.00 94.38 78 LEU A O 1
ATOM 530 N N . ALA A 1 79 ? -21.312 2.762 27.913 1.00 94.06 79 ALA A N 1
ATOM 531 C CA . ALA A 1 79 ? -21.720 2.758 26.509 1.00 94.06 79 ALA A CA 1
ATOM 532 C C . ALA A 1 79 ? -20.510 2.757 25.556 1.00 94.06 79 ALA A C 1
ATOM 534 O O . ALA A 1 79 ? -20.489 1.996 24.583 1.00 94.06 79 ALA A O 1
ATOM 535 N N . PHE A 1 80 ? -19.473 3.546 25.857 1.00 93.88 80 PHE A N 1
ATOM 536 C CA . PHE A 1 80 ? -18.225 3.552 25.093 1.00 93.88 80 PHE A CA 1
ATOM 537 C C . PHE A 1 80 ? -17.533 2.187 25.134 1.00 93.88 80 PHE A C 1
ATOM 539 O O . PHE A 1 80 ? -17.176 1.655 24.084 1.00 93.88 80 PHE A O 1
ATOM 546 N N . GLN A 1 81 ? -17.393 1.582 26.318 1.00 95.69 81 GLN A N 1
ATOM 547 C CA . GLN A 1 81 ? -16.773 0.260 26.476 1.00 95.69 81 GLN A CA 1
ATOM 548 C C . GLN A 1 81 ? -17.545 -0.826 25.716 1.00 95.69 81 GLN A C 1
ATOM 550 O O . GLN A 1 81 ? -16.941 -1.673 25.057 1.00 95.69 81 GLN A O 1
ATOM 555 N N . GLN A 1 82 ? -18.880 -0.778 25.736 1.00 95.94 82 GLN A N 1
ATOM 556 C CA . GLN A 1 82 ? -19.715 -1.693 24.955 1.00 95.94 82 GLN A CA 1
ATOM 557 C C . GLN A 1 82 ? -19.518 -1.504 23.446 1.00 95.94 82 GLN A C 1
ATOM 559 O O . GLN A 1 82 ? -19.372 -2.492 22.721 1.00 95.94 82 GLN A O 1
ATOM 564 N N . LYS A 1 83 ? -19.487 -0.257 22.958 1.00 95.62 83 LYS A N 1
ATOM 565 C CA . LYS A 1 83 ? -19.230 0.038 21.540 1.00 95.62 83 LYS A CA 1
ATOM 566 C C . LYS A 1 83 ? -17.830 -0.416 21.125 1.00 95.62 83 LYS A C 1
ATOM 568 O O . LYS A 1 83 ? -17.683 -1.048 20.082 1.00 95.62 83 LYS A O 1
ATOM 573 N N . TYR A 1 84 ? -16.829 -0.152 21.961 1.00 97.31 84 TYR A N 1
ATOM 574 C CA . TYR A 1 84 ? -15.450 -0.602 21.782 1.00 97.31 84 TYR A CA 1
ATOM 575 C C . TYR A 1 84 ? -15.358 -2.121 21.664 1.00 97.31 84 TYR A C 1
ATOM 577 O O . TYR A 1 84 ? -14.774 -2.622 20.706 1.00 97.31 84 TYR A O 1
ATOM 585 N N . ALA A 1 85 ? -15.975 -2.860 22.589 1.00 97.81 85 ALA A N 1
ATOM 586 C CA . ALA A 1 85 ? -15.965 -4.319 22.562 1.00 97.81 85 ALA A CA 1
ATOM 587 C C . ALA A 1 85 ? -16.613 -4.877 21.284 1.00 97.81 85 ALA A C 1
ATOM 589 O O . ALA A 1 85 ? -16.053 -5.779 20.663 1.00 97.81 85 ALA A O 1
ATOM 590 N N . LYS A 1 86 ? -17.748 -4.307 20.853 1.00 97.50 86 LYS A N 1
ATOM 591 C CA . LYS A 1 86 ? -18.419 -4.694 19.600 1.00 97.50 86 LYS A CA 1
ATOM 592 C C . LYS A 1 86 ? -17.554 -4.414 18.371 1.00 97.50 86 LYS A C 1
ATOM 594 O O . LYS A 1 86 ? -17.384 -5.299 17.542 1.00 97.50 86 LYS A O 1
ATOM 599 N N . ALA A 1 87 ? -16.983 -3.215 18.278 1.00 97.31 87 ALA A N 1
ATOM 600 C CA . ALA A 1 87 ? -16.125 -2.820 17.165 1.00 97.31 87 ALA A CA 1
ATOM 601 C C . ALA A 1 87 ? -14.864 -3.685 17.073 1.00 97.31 87 ALA A C 1
ATOM 603 O O . ALA A 1 87 ? -14.509 -4.153 15.994 1.00 97.31 87 ALA A O 1
ATOM 604 N N . LYS A 1 88 ? -14.230 -3.960 18.218 1.00 97.75 88 LYS A N 1
ATOM 605 C CA . LYS A 1 88 ? -13.068 -4.845 18.303 1.00 97.75 88 LYS A CA 1
ATOM 606 C C . LYS A 1 88 ? -13.411 -6.259 17.845 1.00 97.75 88 LYS A C 1
ATOM 608 O O . LYS A 1 88 ? -12.679 -6.812 17.035 1.00 97.75 88 LYS A O 1
ATOM 613 N N . ALA A 1 89 ? -14.528 -6.815 18.315 1.00 98.12 89 ALA A N 1
ATOM 614 C CA . ALA A 1 89 ? -14.976 -8.143 17.905 1.00 98.12 89 ALA A CA 1
ATOM 615 C C . ALA A 1 89 ? -15.297 -8.202 16.403 1.00 98.12 89 ALA A C 1
ATOM 617 O O . ALA A 1 89 ? -14.920 -9.162 15.738 1.00 98.12 89 ALA A O 1
ATOM 618 N N . LEU A 1 90 ? -15.937 -7.164 15.852 1.00 97.81 90 LEU A N 1
ATOM 619 C CA . LEU A 1 90 ? -16.188 -7.060 14.414 1.00 97.81 90 LEU A CA 1
ATOM 620 C C . LEU A 1 90 ? -14.878 -7.027 13.620 1.00 97.81 90 LEU A C 1
ATOM 622 O O . LEU A 1 90 ? -14.719 -7.783 12.666 1.00 97.81 90 LEU A O 1
ATOM 626 N N . PHE A 1 91 ? -13.928 -6.184 14.026 1.00 97.94 91 PHE A N 1
ATOM 627 C CA . PHE A 1 91 ? -12.614 -6.102 13.396 1.00 97.94 91 PHE A CA 1
ATOM 628 C C . PHE A 1 91 ? -11.874 -7.446 13.449 1.00 97.94 91 PHE A C 1
ATOM 630 O O . PHE A 1 91 ? -11.398 -7.920 12.421 1.00 97.94 91 PHE A O 1
ATOM 637 N N . GLU A 1 92 ? -11.835 -8.096 14.613 1.00 97.62 92 GLU A N 1
ATOM 638 C CA . GLU A 1 92 ? -11.230 -9.421 14.791 1.00 97.62 92 GLU A CA 1
ATOM 639 C C . GLU A 1 92 ? -11.898 -10.481 13.906 1.00 97.62 92 GLU A C 1
ATOM 641 O O . GLU A 1 92 ? -11.205 -11.322 13.331 1.00 97.62 92 GLU A O 1
ATOM 646 N N . GLU A 1 93 ? -13.219 -10.412 13.729 1.00 97.81 93 GLU A N 1
ATOM 647 C CA . GLU A 1 93 ? -13.945 -11.284 12.807 1.00 97.81 93 GLU A CA 1
ATOM 648 C C . GLU A 1 93 ? -13.517 -11.050 11.354 1.00 97.81 93 GLU A C 1
ATOM 650 O O . GLU A 1 93 ? -13.192 -12.004 10.645 1.00 97.81 93 GLU A O 1
ATOM 655 N N . ARG A 1 94 ? -13.436 -9.788 10.909 1.00 97.31 94 ARG A N 1
ATOM 656 C CA . ARG A 1 94 ? -12.938 -9.447 9.563 1.00 97.31 94 ARG A CA 1
ATOM 657 C C . ARG A 1 94 ? -11.501 -9.924 9.357 1.00 97.31 94 ARG A C 1
ATOM 659 O O . ARG A 1 94 ? -11.190 -10.489 8.303 1.00 97.31 94 ARG A O 1
ATOM 666 N N . CYS A 1 95 ? -10.653 -9.793 10.378 1.00 96.81 95 CYS A N 1
ATOM 667 C CA . CYS A 1 95 ? -9.257 -10.221 10.335 1.00 96.81 95 CYS A CA 1
ATOM 668 C C . CYS A 1 95 ? -9.066 -11.716 10.070 1.00 96.81 95 CYS A C 1
ATOM 670 O O . CYS A 1 95 ? -8.031 -12.085 9.520 1.00 96.81 95 CYS A O 1
ATOM 672 N N . LYS A 1 96 ? -10.049 -12.577 10.360 1.00 96.94 96 LYS A N 1
ATOM 673 C CA . LYS A 1 96 ? -9.978 -14.009 10.007 1.00 96.94 96 LYS A CA 1
ATOM 674 C C . LYS A 1 96 ? -9.874 -14.252 8.499 1.00 96.94 96 LYS A C 1
ATOM 676 O O . LYS A 1 96 ? -9.383 -15.293 8.081 1.00 96.94 96 LYS A O 1
ATOM 681 N N . THR A 1 97 ? -10.340 -13.299 7.692 1.00 95.69 97 THR A N 1
ATOM 682 C CA . THR A 1 97 ? -10.271 -13.337 6.220 1.00 95.69 97 THR A CA 1
ATOM 683 C C . THR A 1 97 ? -9.166 -12.445 5.647 1.00 95.69 97 THR A C 1
ATOM 685 O O . THR A 1 97 ? -8.987 -12.381 4.429 1.00 95.69 97 THR A O 1
ATOM 688 N N . ALA A 1 98 ? -8.436 -11.735 6.512 1.00 97.19 98 ALA A N 1
ATOM 689 C CA . ALA A 1 98 ? -7.313 -10.903 6.114 1.00 97.19 98 ALA A CA 1
ATOM 690 C C . ALA A 1 98 ? -6.087 -11.760 5.787 1.00 97.19 98 ALA A C 1
ATOM 692 O O . ALA A 1 98 ? -5.927 -12.873 6.284 1.00 97.19 98 ALA A O 1
ATOM 693 N N . GLY A 1 99 ? -5.187 -11.206 4.983 1.00 96.62 99 GLY A N 1
ATOM 694 C CA . GLY A 1 99 ? -3.926 -11.846 4.643 1.00 96.62 99 GLY A CA 1
ATOM 695 C C . GLY A 1 99 ? -3.660 -11.893 3.150 1.00 96.62 99 GLY A C 1
ATOM 696 O O . GLY A 1 99 ? -4.419 -11.373 2.327 1.00 96.62 99 GLY A O 1
ATOM 697 N N . VAL A 1 100 ? -2.523 -12.500 2.832 1.00 97.38 100 VAL A N 1
ATOM 698 C CA . VAL A 1 100 ? -1.995 -12.626 1.480 1.00 97.38 100 VAL A CA 1
ATOM 699 C C . VAL A 1 100 ? -2.262 -14.040 0.970 1.00 97.38 100 VAL A C 1
ATOM 701 O O . VAL A 1 100 ? -1.930 -15.020 1.632 1.00 97.38 100 VAL A O 1
ATOM 704 N N . VAL A 1 101 ? -2.826 -14.139 -0.228 1.00 98.12 101 VAL A N 1
ATOM 705 C CA . VAL A 1 101 ? -2.982 -15.382 -0.985 1.00 98.12 101 VAL A CA 1
ATOM 706 C C . VAL A 1 101 ? -2.175 -15.235 -2.268 1.00 98.12 101 VAL A C 1
ATOM 708 O O . VAL A 1 101 ? -2.456 -14.346 -3.067 1.00 98.12 101 VAL A O 1
ATOM 711 N N . ILE A 1 102 ? -1.167 -16.086 -2.466 1.00 98.25 102 ILE A N 1
ATOM 712 C CA . ILE A 1 102 ? -0.317 -16.089 -3.666 1.00 98.25 102 ILE A CA 1
ATOM 713 C C . ILE A 1 102 ? -0.539 -17.406 -4.398 1.00 98.25 102 ILE A C 1
ATOM 715 O O . ILE A 1 102 ? -0.213 -18.469 -3.877 1.00 98.25 102 ILE A O 1
ATOM 719 N N . HIS A 1 103 ? -1.079 -17.336 -5.610 1.00 97.94 103 HIS A N 1
ATOM 720 C CA . HIS A 1 103 ? -1.224 -18.497 -6.488 1.00 97.94 103 HIS A CA 1
ATOM 721 C C . HIS A 1 103 ? 0.046 -18.739 -7.303 1.00 97.94 103 HIS A C 1
ATOM 723 O O . HIS A 1 103 ? 0.392 -19.883 -7.594 1.00 97.94 103 HIS A O 1
ATOM 729 N N . ARG A 1 104 ? 0.753 -17.664 -7.674 1.00 96.88 104 ARG A N 1
ATOM 730 C CA . ARG A 1 104 ? 1.991 -17.737 -8.454 1.00 96.88 104 ARG A CA 1
ATOM 731 C C . ARG A 1 104 ? 2.896 -16.539 -8.182 1.00 96.88 104 ARG A C 1
ATOM 733 O O . ARG A 1 104 ? 2.435 -15.403 -8.221 1.00 96.88 104 ARG A O 1
ATOM 740 N N . THR A 1 105 ? 4.191 -16.803 -8.025 1.00 98.19 105 THR A N 1
ATOM 741 C CA . THR A 1 105 ? 5.249 -15.782 -8.017 1.00 98.19 105 THR A CA 1
ATOM 742 C C . THR A 1 105 ? 5.944 -15.742 -9.378 1.00 98.19 105 THR A C 1
ATOM 744 O O . THR A 1 105 ? 6.209 -16.785 -9.979 1.00 98.19 105 THR A O 1
ATOM 747 N N . VAL A 1 106 ? 6.253 -14.546 -9.870 1.00 98.06 106 VAL A N 1
ATOM 748 C CA . VAL A 1 106 ? 6.887 -14.296 -11.168 1.00 98.06 106 VAL A CA 1
ATOM 749 C C . VAL A 1 106 ? 8.185 -13.533 -10.953 1.00 98.06 106 VAL A C 1
ATOM 751 O O . VAL A 1 106 ? 8.215 -12.560 -10.205 1.00 98.06 106 VAL A O 1
ATOM 754 N N . LYS A 1 107 ? 9.255 -13.969 -11.618 1.00 97.25 107 LYS A N 1
ATOM 755 C CA . LYS A 1 107 ? 10.566 -13.314 -11.577 1.00 97.25 107 LYS A CA 1
ATOM 756 C C . LYS A 1 107 ? 10.819 -12.471 -12.821 1.00 97.25 107 LYS A C 1
ATOM 758 O O . LYS A 1 107 ? 10.121 -12.619 -13.821 1.00 97.25 107 LYS A O 1
ATOM 763 N N . ASP A 1 108 ? 11.826 -11.608 -12.723 1.00 96.38 108 ASP A N 1
ATOM 764 C CA . ASP A 1 108 ? 12.361 -10.807 -13.826 1.00 96.38 108 ASP A CA 1
ATOM 765 C C . ASP A 1 108 ? 11.316 -9.903 -14.491 1.00 96.38 108 ASP A C 1
ATOM 767 O O . ASP A 1 108 ? 11.276 -9.727 -15.708 1.00 96.38 108 ASP A O 1
ATOM 771 N N . VAL A 1 109 ? 10.452 -9.303 -13.669 1.00 97.31 109 VAL A N 1
ATOM 772 C CA . VAL A 1 109 ? 9.417 -8.377 -14.134 1.00 97.31 109 VAL A CA 1
ATOM 773 C C . VAL A 1 109 ? 10.032 -6.997 -14.371 1.00 97.31 109 VAL A C 1
ATOM 775 O O . VAL A 1 109 ? 10.557 -6.368 -13.453 1.00 97.31 109 VAL A O 1
ATOM 778 N N . GLU A 1 110 ? 9.965 -6.506 -15.607 1.00 95.62 110 GLU A N 1
ATOM 779 C CA . GLU A 1 110 ? 10.522 -5.195 -15.975 1.00 95.62 110 GLU A CA 1
ATOM 780 C C . GLU A 1 110 ? 9.616 -4.032 -15.563 1.00 95.62 110 GLU A C 1
ATOM 782 O O . GLU A 1 110 ? 10.103 -2.985 -15.138 1.00 95.62 110 GLU A O 1
ATOM 787 N N . GLY A 1 111 ? 8.299 -4.214 -15.653 1.00 95.88 111 GLY A N 1
ATOM 788 C CA . GLY A 1 111 ? 7.334 -3.175 -15.331 1.00 95.88 111 GLY A CA 1
ATOM 789 C C . GLY A 1 111 ? 5.952 -3.712 -15.003 1.00 95.88 111 GLY A C 1
ATOM 790 O O . GLY A 1 111 ? 5.601 -4.839 -15.363 1.00 95.88 111 GLY A O 1
ATOM 791 N N . ILE A 1 112 ? 5.175 -2.881 -14.313 1.00 97.50 112 ILE A N 1
ATOM 792 C CA . ILE A 1 112 ? 3.806 -3.178 -13.879 1.00 97.50 112 ILE A CA 1
ATOM 793 C C . ILE A 1 112 ? 2.854 -2.063 -14.291 1.00 97.50 112 ILE A C 1
ATOM 795 O O . ILE A 1 112 ? 3.262 -0.916 -14.479 1.00 97.50 112 ILE A O 1
ATOM 799 N N . GLU A 1 113 ? 1.578 -2.404 -14.423 1.00 96.50 113 GLU A N 1
ATOM 800 C CA . GLU A 1 113 ? 0.505 -1.427 -14.571 1.00 96.50 113 GLU A CA 1
ATOM 801 C C . GLU A 1 113 ? -0.170 -1.188 -13.220 1.00 96.50 113 GLU A C 1
ATOM 803 O O . GLU A 1 113 ? -0.505 -2.135 -12.516 1.00 96.50 113 GLU A O 1
ATOM 808 N N . LEU A 1 114 ? -0.404 0.069 -12.866 1.00 96.56 114 LEU A N 1
ATOM 809 C CA . LEU A 1 114 ? -1.319 0.462 -11.804 1.00 96.56 114 LEU A CA 1
ATOM 810 C C . LEU A 1 114 ? -2.641 0.841 -12.468 1.00 96.56 114 LEU A C 1
ATOM 812 O O . LEU A 1 114 ? -2.730 1.865 -13.148 1.00 96.56 114 LEU A O 1
ATOM 816 N N . THR A 1 115 ? -3.675 0.023 -12.289 1.00 94.44 115 THR A N 1
ATOM 817 C CA . THR A 1 115 ? -5.000 0.299 -12.878 1.00 94.44 115 THR A CA 1
ATOM 818 C C . THR A 1 115 ? -5.656 1.523 -12.242 1.00 94.44 115 THR A C 1
ATOM 820 O O . THR A 1 115 ? -6.459 2.207 -12.875 1.00 94.44 115 THR A O 1
ATOM 823 N N . LYS A 1 116 ? -5.321 1.796 -10.976 1.00 93.00 116 LYS A N 1
ATOM 824 C CA . LYS A 1 116 ? -5.812 2.914 -10.173 1.00 93.00 116 LYS A CA 1
ATOM 825 C C . LYS A 1 116 ? -4.664 3.495 -9.355 1.00 93.00 116 LYS A C 1
ATOM 827 O O . LYS A 1 116 ? -3.798 2.768 -8.871 1.00 93.00 116 LYS A O 1
ATOM 832 N N . ILE A 1 117 ? -4.705 4.807 -9.143 1.00 92.88 117 ILE A N 1
ATOM 833 C CA . ILE A 1 117 ? -3.803 5.515 -8.229 1.00 92.88 117 ILE A CA 1
ATOM 834 C C . ILE A 1 117 ? -4.600 5.987 -7.020 1.00 92.88 117 ILE A C 1
ATOM 836 O O . ILE A 1 117 ? -5.660 6.604 -7.168 1.00 92.88 117 ILE A O 1
ATOM 840 N N . ARG A 1 118 ? -4.061 5.745 -5.821 1.00 90.88 118 ARG A N 1
ATOM 841 C CA . ARG A 1 118 ? -4.602 6.320 -4.587 1.00 90.88 118 ARG A CA 1
ATOM 842 C C . ARG A 1 118 ? -4.399 7.827 -4.600 1.00 90.88 118 ARG A C 1
ATOM 844 O O . ARG A 1 118 ? -3.264 8.293 -4.627 1.00 90.88 118 ARG A O 1
ATOM 851 N N . GLN A 1 119 ? -5.492 8.579 -4.599 1.00 88.62 119 GLN A N 1
ATOM 852 C CA . GLN A 1 119 ? -5.435 10.037 -4.640 1.00 88.62 119 GLN A CA 1
ATOM 853 C C . GLN A 1 119 ? -4.949 10.604 -3.300 1.00 88.62 119 GLN A C 1
ATOM 855 O O . GLN A 1 119 ? -5.249 10.025 -2.252 1.00 88.62 119 GLN A O 1
ATOM 860 N N . PRO A 1 120 ? -4.189 11.711 -3.310 1.00 87.81 120 PRO A N 1
ATOM 861 C CA . PRO A 1 120 ? -3.759 12.349 -2.080 1.00 87.81 120 PRO A CA 1
ATOM 862 C C . PRO A 1 120 ? -4.952 12.957 -1.349 1.00 87.81 120 PRO A C 1
ATOM 864 O O . PRO A 1 120 ? -5.742 13.700 -1.930 1.00 87.81 120 PRO A O 1
ATOM 867 N N . VAL A 1 121 ? -5.054 12.675 -0.051 1.00 86.69 121 VAL A N 1
ATOM 868 C CA . VAL A 1 121 ? -5.962 13.408 0.832 1.00 86.69 121 VAL A CA 1
ATOM 869 C C . VAL A 1 121 ? -5.233 14.669 1.294 1.00 86.69 121 VAL A C 1
ATOM 871 O O . VAL A 1 121 ? -4.126 14.552 1.834 1.00 86.69 121 VAL A O 1
ATOM 874 N N . PRO A 1 122 ? -5.811 15.869 1.105 1.00 86.62 122 PRO A N 1
ATOM 875 C CA . PRO A 1 122 ? -5.225 17.099 1.6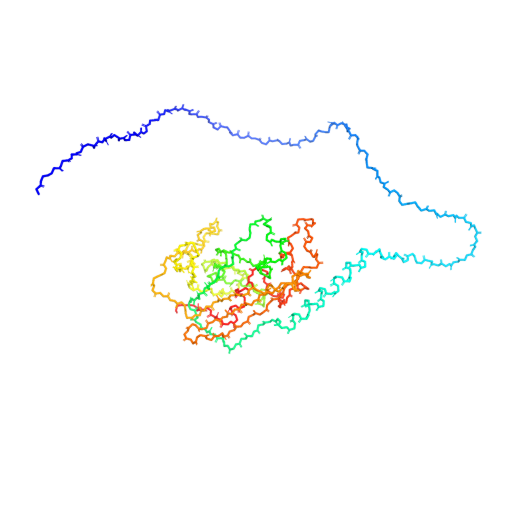16 1.00 86.62 122 PRO A CA 1
ATOM 876 C C . PRO A 1 122 ? -4.931 17.000 3.114 1.00 86.62 122 PRO A C 1
ATOM 878 O O . PRO A 1 122 ? -5.630 16.314 3.860 1.00 86.62 122 PRO A O 1
ATOM 881 N N . TRP A 1 123 ? -3.903 17.707 3.574 1.00 82.44 123 TRP A N 1
ATOM 882 C CA . TRP A 1 123 ? -3.600 17.792 5.001 1.00 82.44 123 TRP A CA 1
ATOM 883 C C . TRP A 1 123 ? -4.832 18.308 5.764 1.00 82.44 123 TRP A C 1
ATOM 885 O O . TRP A 1 123 ? -5.371 19.359 5.421 1.00 82.44 123 TRP A O 1
ATOM 895 N N . GLY A 1 124 ? -5.307 17.554 6.761 1.00 80.38 124 GLY A N 1
ATOM 896 C CA . GLY A 1 124 ? -6.545 17.881 7.480 1.00 80.38 124 GLY A CA 1
ATOM 897 C C . GLY A 1 124 ? -7.830 17.791 6.640 1.00 80.38 124 GLY A C 1
ATOM 898 O O . GLY A 1 124 ? -8.846 18.361 7.032 1.00 80.38 124 GLY A O 1
ATOM 899 N N . GLY A 1 125 ? -7.797 17.100 5.496 1.00 85.69 125 GLY A N 1
ATOM 900 C CA . GLY A 1 125 ? -8.953 16.881 4.629 1.00 85.69 125 GLY A CA 1
ATOM 901 C C . GLY A 1 125 ? -10.109 16.189 5.353 1.00 85.69 125 GLY A C 1
ATOM 902 O O . GLY A 1 125 ? -9.906 15.359 6.245 1.00 85.69 125 GLY A O 1
ATOM 903 N N . LYS A 1 126 ? -11.340 16.530 4.959 1.00 89.56 126 LYS A N 1
ATOM 904 C CA . LYS A 1 126 ? -12.580 15.991 5.545 1.00 89.56 126 LYS A CA 1
ATOM 905 C C . LYS A 1 126 ? -12.665 14.466 5.442 1.00 89.56 126 LYS A C 1
ATOM 907 O O . LYS A 1 126 ? -13.286 13.831 6.285 1.00 89.56 126 LYS A O 1
ATOM 912 N N . GLU A 1 127 ? -12.003 13.890 4.445 1.00 90.50 127 GLU A N 1
ATOM 913 C CA . GLU A 1 127 ? -11.957 12.460 4.154 1.00 90.50 127 GLU A CA 1
ATOM 914 C C . GLU A 1 127 ? -11.377 11.660 5.330 1.00 90.50 127 GLU A C 1
ATOM 916 O O . GLU A 1 127 ? -11.823 10.549 5.600 1.00 90.50 127 GLU A O 1
ATOM 921 N N . TYR A 1 128 ? -10.440 12.229 6.099 1.00 86.50 128 TYR A N 1
ATOM 922 C CA . TYR A 1 128 ? -9.908 11.563 7.294 1.00 86.50 128 TYR A CA 1
ATOM 923 C C . TYR A 1 128 ? -10.953 11.368 8.398 1.00 86.50 128 TYR A C 1
ATOM 925 O O . TYR A 1 128 ? -10.769 10.498 9.249 1.00 86.50 128 TYR A O 1
ATOM 933 N N . PHE A 1 129 ? -12.016 12.173 8.392 1.00 91.56 129 PHE A N 1
ATOM 934 C CA . PHE A 1 129 ? -13.079 12.189 9.397 1.00 91.56 129 PHE A CA 1
ATOM 935 C C . PHE A 1 129 ? -14.397 11.612 8.874 1.00 91.56 129 PHE A C 1
ATOM 937 O O . PHE A 1 129 ? -15.369 11.544 9.622 1.00 91.56 129 PHE A O 1
ATOM 944 N N . ASP A 1 130 ? -14.436 11.197 7.609 1.00 93.38 130 ASP A N 1
ATOM 945 C CA . ASP A 1 130 ? -15.603 10.581 6.994 1.00 93.38 130 ASP A CA 1
ATOM 946 C C . ASP A 1 130 ? -15.570 9.058 7.226 1.00 93.38 130 ASP A C 1
ATOM 948 O O . ASP A 1 130 ? -14.670 8.384 6.708 1.00 93.38 130 ASP A O 1
ATOM 952 N N . PRO A 1 131 ? -16.537 8.475 7.965 1.00 93.31 131 PRO A N 1
ATOM 953 C CA . PRO A 1 131 ? -16.620 7.027 8.160 1.00 93.31 131 PRO A CA 1
ATOM 954 C C . PRO A 1 131 ? -16.690 6.253 6.834 1.00 93.31 131 PRO A C 1
ATOM 956 O O . PRO A 1 131 ? -16.199 5.124 6.734 1.00 93.31 131 PRO A O 1
ATOM 959 N N . MET A 1 132 ? -17.274 6.869 5.803 1.00 94.38 132 MET A N 1
ATOM 960 C CA . MET A 1 132 ? -17.499 6.276 4.487 1.00 94.38 132 MET A CA 1
ATOM 961 C C . MET A 1 132 ? -16.374 6.558 3.490 1.00 94.38 132 MET A C 1
ATOM 963 O O . MET A 1 132 ? -16.500 6.176 2.328 1.00 94.38 132 MET A O 1
ATOM 967 N N . TYR A 1 133 ? -15.257 7.163 3.914 1.00 93.50 133 TYR A N 1
ATOM 968 C CA . TYR A 1 133 ? -14.116 7.391 3.028 1.00 93.50 133 TYR A CA 1
ATOM 969 C C . TYR A 1 133 ? -13.651 6.063 2.389 1.00 93.50 133 TYR A C 1
ATOM 971 O O . TYR A 1 133 ? -13.248 5.147 3.123 1.00 93.50 133 TYR A O 1
ATOM 979 N N . PRO A 1 134 ? -13.686 5.923 1.043 1.00 91.06 134 PRO A N 1
ATOM 980 C CA . PRO A 1 134 ? -13.343 4.663 0.382 1.00 91.06 134 PRO A CA 1
ATOM 981 C C . PRO A 1 134 ? -11.923 4.204 0.726 1.00 91.06 134 PRO A C 1
ATOM 983 O O . PRO A 1 134 ? -11.737 3.108 1.252 1.00 91.06 134 PRO A O 1
ATOM 986 N N . GLY A 1 135 ? -10.942 5.105 0.614 1.00 92.62 135 GLY A N 1
ATOM 987 C CA . GLY A 1 135 ? -9.531 4.824 0.889 1.00 92.62 135 GLY A CA 1
ATOM 988 C C . GLY A 1 135 ? -9.159 4.695 2.372 1.00 92.62 135 GLY A C 1
ATOM 989 O O . GLY A 1 135 ? -7.972 4.640 2.683 1.00 92.62 135 GLY A O 1
ATOM 990 N N . ALA A 1 136 ? -10.128 4.654 3.293 1.00 94.56 136 ALA A N 1
ATOM 991 C CA . ALA A 1 136 ? -9.911 4.616 4.744 1.00 94.56 136 ALA A CA 1
ATOM 992 C C . ALA A 1 136 ? -8.956 3.507 5.193 1.00 94.56 136 ALA A C 1
ATOM 994 O O . ALA A 1 136 ? -8.066 3.741 6.015 1.00 94.56 136 ALA A O 1
ATOM 995 N N . ALA A 1 137 ? -9.102 2.313 4.610 1.00 94.69 137 ALA A N 1
ATOM 996 C CA . ALA A 1 137 ? -8.246 1.183 4.932 1.00 94.69 137 ALA A CA 1
ATOM 997 C C . ALA A 1 137 ? -6.776 1.506 4.675 1.00 94.69 137 ALA A C 1
ATOM 999 O O . ALA A 1 137 ? -5.935 1.120 5.468 1.00 94.69 137 ALA A O 1
ATOM 1000 N N . MET A 1 138 ? -6.467 2.289 3.644 1.00 93.31 138 MET A N 1
ATOM 1001 C CA . MET A 1 138 ? -5.105 2.616 3.219 1.00 93.31 138 MET A CA 1
ATOM 1002 C C . MET A 1 138 ? -4.796 4.102 3.400 1.00 93.31 138 MET A C 1
ATOM 1004 O O . MET A 1 138 ? -3.953 4.646 2.698 1.00 93.31 138 MET A O 1
ATOM 1008 N N . ALA A 1 139 ? -5.454 4.777 4.347 1.00 91.31 139 ALA A N 1
ATOM 1009 C CA . ALA A 1 139 ? -5.250 6.205 4.594 1.00 91.31 139 ALA A CA 1
ATOM 1010 C C . ALA A 1 139 ? -3.836 6.543 5.100 1.00 91.31 139 ALA A C 1
ATOM 1012 O O . ALA A 1 139 ? -3.432 7.701 5.074 1.00 91.31 139 ALA A O 1
ATOM 1013 N N . GLY A 1 140 ? -3.093 5.540 5.576 1.00 87.81 140 GLY A N 1
ATOM 1014 C CA . GLY A 1 140 ? -1.668 5.670 5.847 1.00 87.81 140 GLY A CA 1
ATOM 1015 C C . GLY A 1 140 ? -0.795 5.517 4.600 1.00 87.81 140 GLY A C 1
ATOM 1016 O O . GLY A 1 140 ? 0.340 5.954 4.626 1.00 87.81 140 GLY A O 1
ATOM 1017 N N . GLU A 1 141 ? -1.252 4.914 3.510 1.00 91.06 141 GLU A N 1
ATOM 1018 C CA . GLU A 1 141 ? -0.384 4.653 2.361 1.00 91.06 141 GLU A CA 1
ATOM 1019 C C . GLU A 1 141 ? 0.062 5.941 1.651 1.00 91.06 141 GLU A C 1
ATOM 1021 O O . GLU A 1 141 ? -0.675 6.930 1.578 1.00 91.06 141 GLU A O 1
ATOM 1026 N N . VAL A 1 142 ? 1.275 5.929 1.092 1.00 91.06 142 VAL A N 1
ATOM 1027 C CA . VAL A 1 142 ? 1.686 6.967 0.146 1.00 91.06 142 VAL A CA 1
ATOM 1028 C C . VAL A 1 142 ? 0.706 7.041 -1.034 1.00 91.06 142 VAL A C 1
ATOM 1030 O O . VAL A 1 142 ? 0.180 6.036 -1.501 1.00 91.06 142 VAL A O 1
ATOM 1033 N N . SER A 1 143 ? 0.456 8.250 -1.527 1.00 91.31 143 SER A N 1
ATOM 1034 C CA . SER A 1 143 ? -0.570 8.546 -2.537 1.00 91.31 143 SER A CA 1
ATOM 1035 C C . SER A 1 143 ? -0.012 9.409 -3.674 1.00 91.31 143 SER A C 1
ATOM 1037 O O . SER A 1 143 ? 1.113 9.914 -3.598 1.00 91.31 143 SER A O 1
ATOM 1039 N N . GLY A 1 144 ? -0.781 9.545 -4.756 1.00 91.00 144 GLY A N 1
ATOM 1040 C CA . GLY A 1 144 ? -0.423 10.315 -5.946 1.00 91.00 144 GLY A CA 1
ATOM 1041 C C . GLY A 1 144 ? 0.906 9.859 -6.546 1.00 91.00 144 GLY A C 1
ATOM 1042 O O . GLY A 1 144 ? 1.184 8.665 -6.654 1.00 91.00 144 GLY A O 1
ATOM 1043 N N . ASP A 1 145 ? 1.770 10.815 -6.865 1.00 90.00 145 ASP A N 1
ATOM 1044 C CA . ASP A 1 145 ? 3.087 10.544 -7.444 1.00 90.00 145 ASP A CA 1
ATOM 1045 C C . ASP A 1 145 ? 3.977 9.674 -6.549 1.00 90.00 145 ASP A C 1
ATOM 1047 O O . ASP A 1 145 ? 4.738 8.844 -7.047 1.00 90.00 145 ASP A O 1
ATOM 1051 N N . ARG A 1 146 ? 3.845 9.784 -5.218 1.00 90.69 146 ARG A N 1
ATOM 1052 C CA . ARG A 1 146 ? 4.586 8.926 -4.275 1.00 90.69 146 ARG A CA 1
ATOM 1053 C C . ARG A 1 146 ? 4.164 7.461 -4.389 1.00 90.69 146 ARG A C 1
ATOM 1055 O O . ARG A 1 146 ? 5.004 6.576 -4.227 1.00 90.69 146 ARG A O 1
ATOM 1062 N N . TYR A 1 147 ? 2.883 7.215 -4.668 1.00 94.12 147 TYR A N 1
ATOM 1063 C CA . TYR A 1 147 ? 2.340 5.872 -4.871 1.00 94.12 147 TYR A CA 1
ATOM 1064 C C . TYR A 1 147 ? 2.899 5.211 -6.128 1.00 94.12 147 TYR A C 1
ATOM 1066 O O . TYR A 1 147 ? 3.181 4.019 -6.115 1.00 94.12 147 TYR A O 1
ATOM 1074 N N . VAL A 1 148 ? 3.113 5.979 -7.196 1.00 94.81 148 VAL A N 1
ATOM 1075 C CA . VAL A 1 148 ? 3.777 5.483 -8.410 1.00 94.81 148 VAL A CA 1
ATOM 1076 C C . VAL A 1 148 ? 5.270 5.271 -8.144 1.00 94.81 148 VAL A C 1
ATOM 1078 O O . VAL A 1 148 ? 5.826 4.214 -8.448 1.00 94.81 148 VAL A O 1
ATOM 1081 N N . TRP A 1 149 ? 5.919 6.253 -7.515 1.00 93.50 149 TRP A N 1
ATOM 1082 C CA . TRP A 1 149 ? 7.360 6.248 -7.276 1.00 93.50 149 TRP A CA 1
ATOM 1083 C C . TRP A 1 149 ? 7.846 5.070 -6.425 1.00 93.50 149 TRP A C 1
ATOM 1085 O O . TRP A 1 149 ? 8.899 4.515 -6.729 1.00 93.50 149 TRP A O 1
ATOM 1095 N N . GLN A 1 150 ? 7.097 4.629 -5.408 1.00 94.12 150 GLN A N 1
ATOM 1096 C CA . GLN A 1 150 ? 7.524 3.493 -4.570 1.00 94.12 150 GLN A CA 1
ATOM 1097 C C . GLN A 1 150 ? 7.759 2.194 -5.363 1.00 94.12 150 GLN A C 1
ATOM 1099 O O . GLN A 1 150 ? 8.546 1.348 -4.944 1.00 94.12 150 GLN A O 1
ATOM 1104 N N . PHE A 1 151 ? 7.111 2.023 -6.520 1.00 96.56 151 PHE A N 1
ATOM 1105 C CA . PHE A 1 151 ? 7.326 0.874 -7.404 1.00 96.56 151 PHE A CA 1
ATOM 1106 C C . PHE A 1 151 ? 8.597 1.025 -8.260 1.00 96.56 151 PHE A C 1
ATOM 1108 O O . PHE A 1 151 ? 9.243 0.034 -8.593 1.00 96.56 151 PHE A O 1
ATOM 1115 N N . LEU A 1 152 ? 9.017 2.254 -8.554 1.00 95.44 152 LEU A N 1
ATOM 1116 C CA . LEU A 1 152 ? 10.257 2.558 -9.281 1.00 95.44 152 LEU A CA 1
ATOM 1117 C C . LEU A 1 152 ? 11.488 2.594 -8.364 1.00 95.44 152 LEU A C 1
ATOM 1119 O O . LEU A 1 152 ? 12.603 2.303 -8.795 1.00 95.44 152 LEU A O 1
ATOM 1123 N N . ALA A 1 153 ? 11.295 2.976 -7.103 1.00 93.31 153 ALA A N 1
ATOM 1124 C CA . ALA A 1 153 ? 12.358 3.102 -6.119 1.00 93.31 153 ALA A CA 1
ATOM 1125 C C . ALA A 1 153 ? 13.008 1.750 -5.785 1.00 93.31 153 ALA A C 1
ATOM 1127 O O . ALA A 1 153 ? 12.357 0.701 -5.805 1.00 93.31 153 ALA A O 1
ATOM 1128 N N . SER A 1 154 ? 14.292 1.799 -5.433 1.00 93.75 154 SER A N 1
ATOM 1129 C CA . SER A 1 154 ? 15.015 0.645 -4.901 1.00 93.75 154 SER A CA 1
ATOM 1130 C C . SER A 1 154 ? 14.880 0.585 -3.382 1.00 93.75 154 SER A C 1
ATOM 1132 O O . SER A 1 154 ? 14.893 1.617 -2.707 1.00 93.75 154 SER A O 1
ATOM 1134 N N . GLU A 1 155 ? 14.782 -0.627 -2.846 1.00 93.50 155 GLU A N 1
ATOM 1135 C CA . GLU A 1 155 ? 14.732 -0.889 -1.409 1.00 93.50 155 GLU A CA 1
ATOM 1136 C C . GLU A 1 155 ? 16.148 -1.082 -0.851 1.00 93.50 155 GLU A C 1
ATOM 1138 O O . GLU A 1 155 ? 16.892 -1.950 -1.314 1.00 93.50 155 GLU A O 1
ATOM 1143 N N . PHE A 1 156 ? 16.500 -0.309 0.177 1.00 92.19 156 PHE A N 1
ATOM 1144 C CA . PHE A 1 156 ? 17.774 -0.393 0.894 1.00 92.19 156 PHE A CA 1
ATOM 1145 C C . PHE A 1 156 ? 17.535 -0.935 2.304 1.00 92.19 156 PHE A C 1
ATOM 1147 O O . PHE A 1 156 ? 17.002 -0.232 3.168 1.00 92.19 156 PHE A O 1
ATOM 1154 N N . ARG A 1 157 ? 17.915 -2.195 2.538 1.00 93.00 157 ARG A N 1
ATOM 1155 C CA . ARG A 1 157 ? 17.833 -2.842 3.860 1.00 93.00 157 ARG A CA 1
ATOM 1156 C C . ARG A 1 157 ? 19.108 -2.619 4.654 1.00 93.00 157 ARG A C 1
ATOM 1158 O O . ARG A 1 157 ? 20.177 -2.457 4.071 1.00 93.00 157 ARG A O 1
ATOM 1165 N N . LEU A 1 158 ? 18.996 -2.631 5.977 1.00 92.50 158 LEU A N 1
ATOM 1166 C CA . LEU A 1 158 ? 20.142 -2.451 6.861 1.00 92.50 158 LEU A CA 1
ATOM 1167 C C . LEU A 1 158 ? 20.845 -3.784 7.128 1.00 92.50 158 LEU A C 1
ATOM 1169 O O . LEU A 1 158 ? 20.196 -4.810 7.318 1.00 92.50 158 LEU A O 1
ATOM 1173 N N . VAL A 1 159 ? 22.174 -3.754 7.207 1.00 93.38 159 VAL A N 1
ATOM 1174 C CA . VAL A 1 159 ? 23.009 -4.935 7.494 1.00 93.38 159 VAL A CA 1
ATOM 1175 C C . VAL A 1 159 ? 22.711 -5.513 8.882 1.00 93.38 159 VAL A C 1
ATOM 1177 O O . VAL A 1 159 ? 22.773 -6.723 9.069 1.00 93.38 159 VAL A O 1
ATOM 1180 N N . ASN A 1 160 ? 22.367 -4.667 9.857 1.00 94.12 160 ASN A N 1
ATOM 1181 C CA . ASN A 1 160 ? 22.085 -5.075 11.237 1.00 94.12 160 ASN A CA 1
ATOM 1182 C C . ASN A 1 160 ? 20.620 -5.473 11.498 1.00 94.12 160 ASN A C 1
ATOM 1184 O O . ASN A 1 160 ? 20.295 -5.827 12.628 1.00 94.12 160 ASN A O 1
ATOM 1188 N N . ALA A 1 161 ? 19.751 -5.386 10.489 1.00 91.31 161 ALA A N 1
ATOM 1189 C CA . ALA A 1 161 ? 18.355 -5.822 10.554 1.00 91.31 161 ALA A CA 1
ATOM 1190 C C . ALA A 1 161 ? 17.888 -6.300 9.162 1.00 91.31 161 ALA A C 1
ATOM 1192 O O . ALA A 1 161 ? 16.996 -5.688 8.566 1.00 91.31 161 ALA A O 1
ATOM 1193 N N . PRO A 1 162 ? 18.530 -7.340 8.593 1.00 87.00 162 PRO A N 1
ATOM 1194 C CA . PRO A 1 162 ? 18.292 -7.786 7.217 1.00 87.00 162 PRO A CA 1
ATOM 1195 C C . PRO A 1 162 ? 16.864 -8.301 6.975 1.00 87.00 162 PRO A C 1
ATOM 1197 O O . PRO A 1 162 ? 16.384 -8.290 5.839 1.00 87.00 162 PRO A O 1
ATOM 1200 N N . GLU A 1 163 ? 16.187 -8.750 8.031 1.00 89.19 163 GLU A N 1
ATOM 1201 C CA . GLU A 1 163 ? 14.792 -9.191 8.032 1.00 89.19 163 GLU A CA 1
ATOM 1202 C C . GLU A 1 163 ? 13.788 -8.034 7.967 1.00 89.19 163 GLU A C 1
ATOM 1204 O O . GLU A 1 163 ? 12.644 -8.239 7.559 1.00 89.19 163 GLU A O 1
ATOM 1209 N N . ARG A 1 164 ? 14.202 -6.814 8.334 1.00 90.81 164 ARG A N 1
ATOM 1210 C CA . ARG A 1 164 ? 13.352 -5.628 8.232 1.00 90.81 164 ARG A CA 1
ATOM 1211 C C . ARG A 1 164 ? 13.353 -5.104 6.807 1.00 90.81 164 ARG A C 1
ATOM 1213 O O . ARG A 1 164 ? 14.403 -4.937 6.181 1.00 90.81 164 A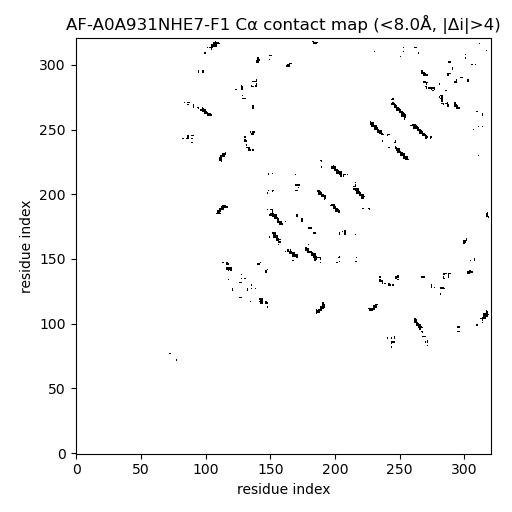RG A O 1
ATOM 1220 N N . ARG A 1 165 ? 12.159 -4.798 6.299 1.00 91.50 165 ARG A N 1
ATOM 1221 C CA . ARG A 1 165 ? 12.009 -4.060 5.049 1.00 91.50 165 ARG A CA 1
ATOM 1222 C C . ARG A 1 165 ? 12.732 -2.727 5.164 1.00 91.50 165 ARG A C 1
ATOM 1224 O O . ARG A 1 165 ? 12.773 -2.103 6.220 1.00 91.50 165 ARG A O 1
ATOM 1231 N N . GLY A 1 166 ? 13.341 -2.343 4.057 1.00 87.00 166 GLY A N 1
ATOM 1232 C CA . GLY A 1 166 ? 14.209 -1.193 3.935 1.00 87.00 166 GLY A CA 1
ATOM 1233 C C . GLY A 1 166 ? 13.468 0.086 3.581 1.00 87.00 166 GLY A C 1
ATOM 1234 O O . GLY A 1 166 ? 12.287 0.079 3.227 1.00 87.00 166 GLY A O 1
ATOM 1235 N N . GLY A 1 167 ? 14.204 1.193 3.648 1.00 87.44 167 GLY A N 1
ATOM 1236 C CA . GLY A 1 167 ? 13.748 2.460 3.094 1.00 87.44 167 GLY A CA 1
ATOM 1237 C C . GLY A 1 167 ? 13.799 2.426 1.568 1.00 87.44 167 GLY A C 1
ATOM 1238 O O . GLY A 1 167 ? 14.690 1.812 0.976 1.00 87.44 167 GLY A O 1
ATOM 1239 N N . PHE A 1 168 ? 12.856 3.111 0.932 1.00 90.31 168 PHE A N 1
ATOM 1240 C CA . PHE A 1 168 ? 12.865 3.307 -0.511 1.00 90.31 168 PHE A CA 1
ATOM 1241 C C . PHE A 1 168 ? 13.663 4.551 -0.863 1.00 90.31 168 PHE A C 1
ATOM 1243 O O . PHE A 1 168 ? 13.494 5.608 -0.252 1.00 90.31 168 PHE A O 1
ATOM 1250 N N . ALA A 1 169 ? 14.531 4.434 -1.858 1.00 89.38 169 ALA A N 1
ATOM 1251 C CA . ALA A 1 169 ? 15.295 5.561 -2.357 1.00 89.38 169 ALA A CA 1
ATOM 1252 C C . ALA A 1 169 ? 15.526 5.455 -3.861 1.00 89.38 169 ALA A C 1
ATOM 1254 O O . ALA A 1 169 ? 15.238 4.443 -4.506 1.00 89.38 169 ALA A O 1
ATOM 1255 N N . HIS A 1 170 ? 16.057 6.539 -4.421 1.00 89.38 170 HIS A N 1
ATOM 1256 C CA . HIS A 1 170 ? 16.396 6.602 -5.830 1.00 89.38 170 HIS A CA 1
ATOM 1257 C C . HIS A 1 170 ? 17.313 5.426 -6.229 1.00 89.38 170 HIS A C 1
ATOM 1259 O O . HIS A 1 170 ? 18.284 5.164 -5.513 1.00 89.38 170 HIS A O 1
ATOM 1265 N N . PRO A 1 171 ? 17.088 4.746 -7.372 1.00 88.62 171 PRO A N 1
ATOM 1266 C CA . PRO A 1 171 ? 17.890 3.582 -7.764 1.00 88.62 171 PRO A CA 1
ATOM 1267 C C . PRO A 1 171 ? 19.394 3.846 -7.904 1.00 88.62 171 PRO A C 1
ATOM 1269 O O . PRO A 1 171 ? 20.193 2.927 -7.767 1.00 88.62 171 PRO A O 1
ATOM 1272 N N . LYS A 1 172 ? 19.780 5.104 -8.155 1.00 86.75 172 LYS A N 1
ATOM 1273 C CA . LYS A 1 172 ? 21.182 5.554 -8.237 1.00 86.75 172 LYS A CA 1
ATOM 1274 C C . LYS A 1 172 ? 21.754 6.116 -6.929 1.00 86.75 172 LYS A C 1
ATOM 1276 O O . LYS A 1 172 ? 22.840 6.692 -6.949 1.00 86.75 172 LYS A O 1
ATOM 1281 N N . LYS A 1 173 ? 21.029 6.027 -5.811 1.00 86.94 173 LYS A N 1
ATOM 1282 C CA . LYS A 1 173 ? 21.559 6.429 -4.502 1.00 86.94 173 LYS A CA 1
ATOM 1283 C C . LYS A 1 173 ? 22.838 5.637 -4.210 1.00 86.94 173 LYS A C 1
ATOM 1285 O O . LYS A 1 173 ? 22.886 4.429 -4.435 1.00 86.94 173 LYS A O 1
ATOM 1290 N N . SER A 1 174 ? 23.854 6.319 -3.683 1.00 86.06 174 SER A N 1
ATOM 1291 C CA . SER A 1 174 ? 25.073 5.662 -3.220 1.00 86.06 174 SER A CA 1
ATOM 1292 C C . SER A 1 174 ? 24.771 4.719 -2.054 1.00 86.06 174 SER A C 1
ATOM 1294 O O . SER A 1 174 ? 24.005 5.042 -1.140 1.00 86.06 174 SER A O 1
ATOM 1296 N N . LEU A 1 175 ? 25.380 3.537 -2.100 1.00 88.88 175 LEU A N 1
ATOM 1297 C CA . LEU A 1 175 ? 25.249 2.542 -1.047 1.00 88.88 175 LEU A CA 1
ATOM 1298 C C . LEU A 1 175 ? 26.044 2.985 0.188 1.00 88.88 175 LEU A C 1
ATOM 1300 O O . LEU A 1 175 ? 27.235 3.287 0.086 1.00 88.88 175 LEU A O 1
ATOM 1304 N N . SER A 1 176 ? 25.390 3.028 1.346 1.00 89.69 176 SER A N 1
ATOM 1305 C CA . SER A 1 176 ? 26.061 3.217 2.635 1.00 89.69 176 SER A CA 1
ATOM 1306 C C . SER A 1 176 ? 26.657 1.897 3.133 1.00 89.69 176 SER A C 1
ATOM 1308 O O . SER A 1 176 ? 26.128 0.828 2.853 1.00 89.69 176 SER A O 1
ATOM 1310 N N . TYR A 1 177 ? 27.712 1.956 3.951 1.00 90.88 177 TYR A N 1
ATOM 1311 C CA . TYR A 1 177 ? 28.318 0.766 4.569 1.00 90.88 177 TYR A CA 1
ATOM 1312 C C . TYR A 1 177 ? 27.371 0.018 5.530 1.00 90.88 177 TYR A C 1
ATOM 1314 O O . TYR A 1 177 ? 27.619 -1.135 5.868 1.00 90.88 177 TYR A O 1
ATOM 1322 N N . LEU A 1 178 ? 26.299 0.677 5.984 1.00 92.56 178 LEU A N 1
ATOM 1323 C CA . LEU A 1 178 ? 25.256 0.084 6.829 1.00 92.56 178 LEU A CA 1
ATOM 1324 C C . LEU A 1 178 ? 24.147 -0.604 6.024 1.00 92.56 178 LEU A C 1
ATOM 1326 O O . LEU A 1 178 ? 23.227 -1.159 6.624 1.00 92.56 178 LEU A O 1
ATOM 1330 N N . GLU A 1 179 ? 24.195 -0.549 4.694 1.00 92.75 179 GLU A N 1
ATOM 1331 C CA . GLU A 1 179 ? 23.131 -1.019 3.812 1.00 92.75 179 GLU A CA 1
ATOM 1332 C C . GLU A 1 179 ? 23.554 -2.266 3.030 1.00 92.75 179 GLU A C 1
ATOM 1334 O O . GLU A 1 179 ? 24.694 -2.404 2.587 1.00 92.75 179 GLU A O 1
ATOM 1339 N N . LEU A 1 180 ? 22.605 -3.179 2.838 1.00 92.00 180 LEU A N 1
ATOM 1340 C CA . LEU A 1 180 ? 22.736 -4.307 1.924 1.00 92.00 180 LEU A CA 1
ATOM 1341 C C . LEU A 1 180 ? 22.626 -3.835 0.467 1.00 92.00 180 LEU A C 1
ATOM 1343 O O . LEU A 1 180 ? 22.002 -2.799 0.210 1.00 92.00 180 LEU A O 1
ATOM 1347 N N . PRO A 1 181 ? 23.160 -4.609 -0.502 1.00 92.44 181 PRO A N 1
ATOM 1348 C CA . PRO A 1 181 ? 22.901 -4.367 -1.916 1.00 92.44 181 PRO A CA 1
ATOM 1349 C C . PRO A 1 181 ? 21.399 -4.154 -2.164 1.00 92.44 181 PRO A C 1
ATOM 1351 O O . PRO A 1 181 ? 20.588 -4.972 -1.714 1.00 92.44 181 PRO A O 1
ATOM 1354 N N . PRO A 1 182 ? 21.006 -3.053 -2.827 1.00 92.62 182 PRO A N 1
ATOM 1355 C CA . PRO A 1 182 ? 19.607 -2.680 -2.899 1.00 92.62 182 PRO A CA 1
ATOM 1356 C C . PRO A 1 182 ? 18.837 -3.639 -3.799 1.00 92.62 182 PRO A C 1
ATOM 1358 O O . PRO A 1 182 ? 19.312 -4.022 -4.870 1.00 92.62 182 PRO A O 1
ATOM 1361 N N . THR A 1 183 ? 17.610 -3.967 -3.402 1.00 93.06 183 THR A N 1
ATOM 1362 C CA . THR A 1 183 ? 16.671 -4.652 -4.297 1.00 93.06 183 THR A CA 1
ATOM 1363 C C . THR A 1 183 ? 16.058 -3.609 -5.222 1.00 93.06 183 THR A C 1
ATOM 1365 O O . THR A 1 183 ? 15.424 -2.658 -4.761 1.00 93.06 183 THR A O 1
ATOM 1368 N N . ARG A 1 184 ? 16.280 -3.748 -6.531 1.00 93.94 184 ARG A N 1
ATOM 1369 C CA . ARG A 1 184 ? 15.791 -2.791 -7.530 1.00 93.94 184 ARG A CA 1
ATOM 1370 C C . ARG A 1 184 ? 14.267 -2.779 -7.589 1.00 93.94 184 ARG A C 1
ATOM 1372 O O . ARG A 1 184 ? 13.626 -3.824 -7.468 1.00 93.94 184 ARG A O 1
ATOM 1379 N N . GLY A 1 185 ? 13.712 -1.590 -7.813 1.00 95.38 185 GLY A N 1
ATOM 1380 C CA . GLY A 1 185 ? 12.336 -1.414 -8.262 1.00 95.38 185 GLY A CA 1
ATOM 1381 C C . GLY A 1 185 ? 12.133 -1.836 -9.716 1.00 95.38 185 GLY A C 1
ATOM 1382 O O . GLY A 1 185 ? 13.050 -2.319 -10.381 1.00 95.38 185 GLY A O 1
ATOM 1383 N N . TYR A 1 186 ? 10.917 -1.634 -10.211 1.00 96.38 186 TYR A N 1
ATOM 1384 C CA . TYR A 1 186 ? 10.593 -1.826 -11.620 1.00 96.38 186 TYR A CA 1
ATOM 1385 C C . TYR A 1 186 ? 11.298 -0.782 -12.487 1.00 96.38 186 TYR A C 1
ATOM 1387 O O . TYR A 1 186 ? 11.475 0.368 -12.084 1.00 96.38 186 TYR A O 1
ATOM 1395 N N . GLN A 1 187 ? 11.664 -1.167 -13.708 1.00 94.62 187 GLN A N 1
ATOM 1396 C CA . GLN A 1 187 ? 12.255 -0.248 -14.681 1.00 94.62 187 GLN A CA 1
ATOM 1397 C C . GLN A 1 187 ? 11.243 0.800 -15.149 1.00 94.62 187 GLN A C 1
ATOM 1399 O O . GLN A 1 187 ? 11.612 1.940 -15.438 1.00 94.62 187 GLN A O 1
ATOM 1404 N N . PHE A 1 188 ? 9.968 0.415 -15.225 1.00 95.19 188 PHE A N 1
ATOM 1405 C CA . PHE A 1 188 ? 8.881 1.326 -15.538 1.00 95.19 188 PHE A CA 1
ATOM 1406 C C . PHE A 1 188 ? 7.578 0.933 -14.843 1.00 95.19 188 PHE A C 1
ATOM 1408 O O . PHE A 1 188 ? 7.327 -0.231 -14.535 1.00 95.19 188 PHE A O 1
ATOM 1415 N N . VAL A 1 189 ? 6.727 1.928 -14.634 1.00 96.06 189 VAL A N 1
ATOM 1416 C CA . VAL A 1 189 ? 5.357 1.762 -14.151 1.00 96.06 189 VAL A CA 1
ATOM 1417 C C . VAL A 1 189 ? 4.443 2.455 -15.139 1.00 96.06 189 VAL A C 1
ATOM 1419 O O . VAL A 1 189 ? 4.713 3.591 -15.533 1.00 96.06 189 VAL A O 1
ATOM 1422 N N . GLU A 1 190 ? 3.374 1.785 -15.546 1.00 95.56 190 GLU A N 1
ATOM 1423 C CA . GLU A 1 190 ? 2.324 2.416 -16.338 1.00 95.56 190 GLU A CA 1
ATOM 1424 C C . GLU A 1 190 ? 1.061 2.625 -15.525 1.00 95.56 190 GLU A C 1
ATOM 1426 O O . GLU A 1 190 ? 0.752 1.837 -14.640 1.00 95.56 190 GLU A O 1
ATOM 1431 N N . TYR A 1 191 ? 0.318 3.678 -15.833 1.00 93.75 191 TYR A N 1
ATOM 1432 C CA . TYR A 1 191 ? -1.009 3.895 -15.274 1.00 93.75 191 TYR A CA 1
ATOM 1433 C C . TYR A 1 191 ? -1.865 4.715 -16.232 1.00 93.75 191 TYR A C 1
ATOM 1435 O O . TYR A 1 191 ? -1.360 5.385 -17.138 1.00 93.75 191 TYR A O 1
ATOM 1443 N N . GLN A 1 192 ? -3.176 4.663 -16.031 1.00 88.06 192 GLN A N 1
ATOM 1444 C CA . GLN A 1 192 ? -4.117 5.508 -16.749 1.00 88.06 192 GLN A CA 1
ATOM 1445 C C . GLN A 1 192 ? -4.254 6.844 -16.014 1.00 88.06 192 GLN A C 1
ATOM 1447 O O . GLN A 1 192 ? -4.727 6.877 -14.878 1.00 88.06 192 GLN A O 1
ATOM 1452 N N . ASP A 1 193 ? -3.839 7.945 -16.640 1.00 80.50 193 ASP A N 1
ATOM 1453 C CA . ASP A 1 193 ? -4.044 9.267 -16.055 1.00 80.50 193 ASP A CA 1
ATOM 1454 C C . ASP A 1 193 ? -5.521 9.660 -16.178 1.00 80.50 193 ASP A C 1
ATOM 1456 O O . ASP A 1 193 ? -6.102 9.665 -17.269 1.00 80.50 193 ASP A O 1
ATOM 1460 N N . ALA A 1 194 ? -6.127 9.981 -15.037 1.00 74.88 194 ALA A N 1
ATOM 1461 C CA . ALA A 1 194 ? -7.524 10.378 -14.951 1.00 74.88 194 ALA A CA 1
ATOM 1462 C C . ALA A 1 194 ? -7.779 11.738 -15.622 1.00 74.88 194 ALA A C 1
ATOM 1464 O O . ALA A 1 194 ? -8.882 11.962 -16.119 1.00 74.88 194 ALA A O 1
ATOM 1465 N N . ILE A 1 195 ? -6.777 12.627 -15.661 1.00 74.19 195 ILE A N 1
ATOM 1466 C CA . ILE A 1 195 ? -6.922 13.991 -16.188 1.00 74.19 195 ILE A CA 1
ATOM 1467 C C . ILE A 1 195 ? -6.754 14.002 -17.707 1.00 74.19 195 ILE A C 1
ATOM 1469 O O . ILE A 1 195 ? -7.639 14.452 -18.431 1.00 74.19 195 ILE A O 1
ATOM 1473 N N . SER A 1 196 ? -5.625 13.503 -18.212 1.00 71.75 196 SER A N 1
ATOM 1474 C CA . SER A 1 196 ? -5.336 13.521 -19.651 1.00 71.75 196 SER A CA 1
ATOM 1475 C C . SER A 1 196 ? -6.038 12.412 -20.439 1.00 71.75 196 SER A C 1
ATOM 1477 O O . SER A 1 196 ? -5.946 12.395 -21.672 1.00 71.75 196 SER A O 1
ATOM 1479 N N . GLN A 1 197 ? -6.675 11.456 -19.746 1.00 73.25 197 GLN A N 1
ATOM 1480 C CA . GLN A 1 197 ? -7.190 10.199 -20.307 1.00 73.25 197 GLN A CA 1
ATOM 1481 C C . GLN A 1 197 ? -6.148 9.444 -21.155 1.00 73.25 197 GLN A C 1
ATOM 1483 O O . GLN A 1 197 ? -6.477 8.574 -21.964 1.00 73.25 197 GLN A O 1
ATOM 1488 N N . GLY A 1 198 ? -4.865 9.758 -20.968 1.00 82.94 198 GLY A N 1
ATOM 1489 C CA . GLY A 1 198 ? -3.739 9.103 -21.605 1.00 82.94 198 GLY A CA 1
ATOM 1490 C C . GLY A 1 198 ? -3.125 8.063 -20.682 1.00 82.94 198 GLY A C 1
ATOM 1491 O O . GLY A 1 198 ? -3.113 8.212 -19.462 1.00 82.94 198 GLY A O 1
ATOM 1492 N N . ARG A 1 199 ? -2.571 7.008 -21.275 1.00 89.69 199 ARG A N 1
ATOM 1493 C CA . ARG A 1 199 ? -1.681 6.118 -20.541 1.00 89.69 199 ARG A CA 1
ATOM 1494 C C . ARG A 1 199 ? -0.349 6.822 -20.325 1.00 89.69 199 ARG A C 1
ATOM 1496 O O . ARG A 1 199 ? 0.242 7.325 -21.281 1.00 89.69 199 ARG A O 1
ATOM 1503 N N . MET A 1 200 ? 0.124 6.820 -19.092 1.00 92.75 200 MET A N 1
ATOM 1504 C CA . MET A 1 200 ? 1.428 7.343 -18.713 1.00 92.75 200 MET A CA 1
ATOM 1505 C C . MET A 1 200 ? 2.377 6.184 -18.448 1.00 92.75 200 MET A C 1
ATOM 1507 O O . MET A 1 200 ? 1.975 5.163 -17.895 1.00 92.75 200 MET A O 1
ATOM 1511 N N . ARG A 1 201 ? 3.638 6.350 -18.835 1.00 94.38 201 ARG A N 1
ATOM 1512 C CA . ARG A 1 201 ? 4.753 5.485 -18.456 1.00 94.38 201 ARG A CA 1
ATOM 1513 C C . ARG A 1 201 ? 5.750 6.315 -17.676 1.00 94.38 201 ARG A C 1
ATOM 1515 O O . ARG A 1 201 ? 6.296 7.276 -18.207 1.00 94.38 201 ARG A O 1
ATOM 1522 N N . CYS A 1 202 ? 6.011 5.907 -16.446 1.00 93.69 202 CYS A N 1
ATOM 1523 C CA . CYS A 1 202 ? 6.982 6.539 -15.575 1.00 93.69 202 CYS A CA 1
ATOM 1524 C C . CYS A 1 202 ? 8.212 5.654 -15.410 1.00 93.69 202 CYS A C 1
ATOM 1526 O O . CYS A 1 202 ? 8.096 4.435 -15.275 1.00 93.69 202 CYS A O 1
ATOM 1528 N N . ARG A 1 203 ? 9.389 6.275 -15.391 1.00 93.50 203 ARG A N 1
ATOM 1529 C CA . ARG A 1 203 ? 10.668 5.652 -15.026 1.00 93.50 203 ARG A CA 1
ATOM 1530 C C . ARG A 1 203 ? 11.312 6.454 -13.905 1.00 93.50 203 ARG A C 1
ATOM 1532 O O . ARG A 1 203 ? 11.044 7.649 -13.784 1.00 93.50 203 ARG A O 1
ATOM 1539 N N . ALA A 1 204 ? 12.173 5.826 -13.107 1.00 90.38 204 ALA A N 1
ATOM 1540 C CA . ALA A 1 204 ? 13.014 6.583 -12.185 1.00 90.38 204 ALA A CA 1
ATOM 1541 C C . ALA A 1 204 ? 13.851 7.602 -12.976 1.00 90.38 204 ALA A C 1
ATOM 1543 O O . ALA A 1 204 ? 14.337 7.301 -14.070 1.00 90.38 204 ALA A O 1
ATOM 1544 N N . SER A 1 205 ? 13.986 8.812 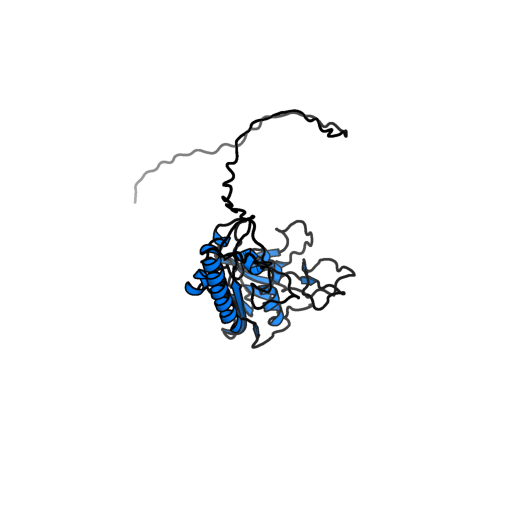-12.443 1.00 84.62 205 SER A N 1
ATOM 1545 C CA . SER A 1 205 ? 14.796 9.850 -13.076 1.00 84.62 205 SER A CA 1
ATOM 1546 C C . SER A 1 205 ? 16.266 9.439 -13.182 1.00 84.62 205 SER A C 1
ATOM 1548 O O . SER A 1 205 ? 16.750 8.516 -12.526 1.00 84.62 205 SER A O 1
ATOM 1550 N N . LEU A 1 206 ? 17.016 10.119 -14.045 1.00 74.44 206 LEU A N 1
ATOM 1551 C CA . LEU A 1 206 ? 18.466 9.947 -14.079 1.00 74.44 206 LEU A CA 1
ATOM 1552 C C . LEU A 1 206 ? 19.166 10.774 -12.997 1.00 74.44 206 LEU A C 1
ATOM 1554 O O . LEU A 1 206 ? 20.309 10.432 -12.677 1.00 74.44 206 LEU A O 1
ATOM 1558 N N . ASP A 1 207 ? 18.495 11.802 -12.470 1.00 72.50 207 ASP A N 1
ATOM 1559 C CA . ASP A 1 207 ? 18.991 12.734 -11.458 1.00 72.50 207 ASP A CA 1
ATOM 1560 C C . ASP A 1 207 ? 18.681 12.214 -10.042 1.00 72.50 207 ASP A C 1
ATOM 1562 O O . ASP A 1 207 ? 17.509 12.106 -9.674 1.00 72.50 207 ASP A O 1
ATOM 1566 N N . PRO A 1 208 ? 19.705 11.868 -9.243 1.00 64.75 208 PRO A N 1
ATOM 1567 C CA . PRO A 1 208 ? 19.511 11.393 -7.885 1.00 64.75 208 PRO A CA 1
ATOM 1568 C C . PRO A 1 208 ? 19.311 12.517 -6.852 1.00 64.75 208 PRO A C 1
ATOM 1570 O O . PRO A 1 208 ? 19.234 12.168 -5.673 1.00 64.75 208 PRO A O 1
ATOM 1573 N N . ASP A 1 209 ? 19.276 13.815 -7.217 1.00 67.00 209 ASP A N 1
ATOM 1574 C CA . ASP A 1 209 ? 19.181 14.913 -6.234 1.00 67.00 209 ASP A CA 1
ATOM 1575 C C . ASP A 1 209 ? 17.922 14.764 -5.352 1.00 67.00 209 ASP A C 1
ATOM 1577 O O . ASP A 1 209 ? 16.793 14.965 -5.815 1.00 67.00 209 ASP A O 1
ATOM 1581 N N . PRO A 1 210 ? 18.088 14.458 -4.049 1.00 58.28 210 PRO A N 1
ATOM 1582 C CA . PRO A 1 210 ? 16.974 14.197 -3.145 1.00 58.28 210 PRO A CA 1
ATOM 1583 C C . PRO A 1 210 ? 16.146 15.449 -2.824 1.00 58.28 210 PRO A C 1
ATOM 1585 O O . PRO A 1 210 ? 15.103 15.337 -2.180 1.00 58.28 210 PRO A O 1
ATOM 1588 N N . ARG A 1 211 ? 16.591 16.646 -3.233 1.00 60.41 211 ARG A N 1
ATOM 1589 C CA . ARG A 1 211 ? 15.926 17.922 -2.920 1.00 60.41 211 ARG A CA 1
ATOM 1590 C C . ARG A 1 211 ? 14.812 18.293 -3.893 1.00 60.41 211 ARG A C 1
ATOM 1592 O O . ARG A 1 211 ? 14.124 19.281 -3.657 1.00 60.41 211 ARG A O 1
ATOM 1599 N N . SER A 1 212 ? 14.619 17.534 -4.969 1.00 57.03 212 SER A N 1
ATOM 1600 C CA . SER A 1 212 ? 13.616 17.840 -5.987 1.00 57.03 212 SER A CA 1
ATOM 1601 C C . SER A 1 212 ? 12.623 16.695 -6.131 1.00 57.03 212 SER A C 1
ATOM 1603 O O . SER A 1 212 ? 12.791 15.841 -6.998 1.00 57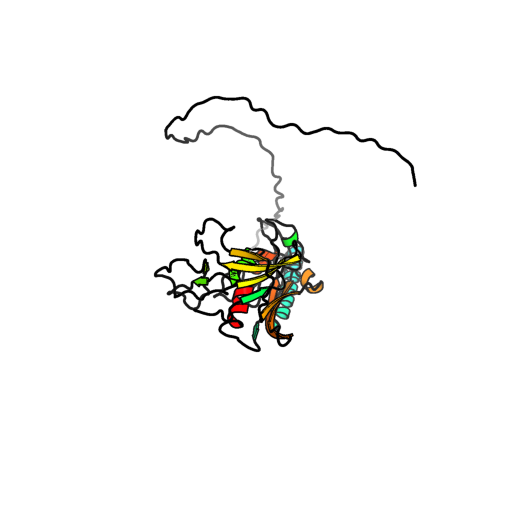.03 212 SER A O 1
ATOM 1605 N N . PHE A 1 213 ? 11.561 16.700 -5.315 1.00 57.03 213 PHE A N 1
ATOM 1606 C CA . PHE A 1 213 ? 10.523 15.664 -5.387 1.00 57.03 213 PHE A CA 1
ATOM 1607 C C . PHE A 1 213 ? 9.927 15.538 -6.799 1.00 57.03 213 PHE A C 1
ATOM 1609 O O . PHE A 1 213 ? 9.785 14.434 -7.323 1.00 57.03 213 PHE A O 1
ATOM 1616 N N . ASP A 1 214 ? 9.740 16.680 -7.459 1.00 57.62 214 ASP A N 1
ATOM 1617 C CA . ASP A 1 214 ? 9.230 16.816 -8.829 1.00 57.62 214 ASP A CA 1
ATOM 1618 C C . ASP A 1 214 ? 10.140 16.184 -9.901 1.00 57.62 214 ASP A C 1
ATOM 1620 O O . ASP A 1 214 ? 9.798 16.158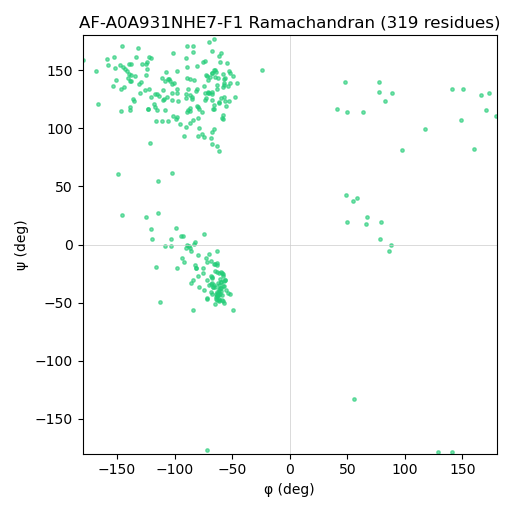 -11.080 1.00 57.62 214 ASP A O 1
ATOM 1624 N N . ARG A 1 215 ? 11.324 15.690 -9.516 1.00 65.38 215 ARG A N 1
ATOM 1625 C CA . ARG A 1 215 ? 12.311 15.065 -10.406 1.00 65.38 215 ARG A CA 1
ATOM 1626 C C . ARG A 1 215 ? 12.641 13.627 -10.030 1.00 65.38 215 ARG A C 1
ATOM 1628 O O . ARG A 1 215 ? 13.605 13.092 -10.562 1.00 65.38 215 ARG A O 1
ATOM 1635 N N . PHE A 1 216 ? 11.868 12.969 -9.165 1.00 75.88 216 PHE A N 1
ATOM 1636 C CA . PHE A 1 216 ? 12.138 11.567 -8.823 1.00 75.88 216 PHE A CA 1
ATOM 1637 C C . PHE A 1 216 ? 11.737 10.563 -9.905 1.00 75.88 216 PHE A C 1
ATOM 1639 O O . PHE A 1 216 ? 12.305 9.470 -9.972 1.00 75.88 216 PHE A O 1
ATOM 1646 N N . MET A 1 217 ? 10.787 10.922 -10.766 1.00 88.94 217 MET A N 1
ATOM 1647 C CA . MET A 1 217 ? 10.371 10.094 -11.891 1.00 88.94 217 MET A CA 1
ATOM 1648 C C . MET A 1 217 ? 10.095 10.948 -13.124 1.00 88.94 217 MET A C 1
ATOM 1650 O O . MET A 1 217 ? 9.686 12.100 -13.020 1.00 88.94 217 MET A O 1
ATOM 1654 N N . LEU A 1 218 ? 10.331 10.366 -14.294 1.00 89.69 218 LEU A N 1
ATOM 1655 C CA . LEU A 1 218 ? 10.029 10.957 -15.591 1.00 89.69 218 LEU A CA 1
ATOM 1656 C C . LEU A 1 218 ? 8.846 10.201 -16.176 1.00 89.69 218 LEU A C 1
ATOM 1658 O O . LEU A 1 218 ? 8.961 9.001 -16.429 1.00 89.69 218 LEU A O 1
ATOM 1662 N N . CYS A 1 219 ? 7.727 10.897 -16.358 1.00 90.06 219 CYS A N 1
ATOM 1663 C CA . CYS A 1 219 ? 6.499 10.330 -16.895 1.00 90.06 219 CYS A CA 1
ATOM 1664 C C . CYS A 1 219 ? 6.227 10.880 -18.295 1.00 90.06 219 CYS A C 1
ATOM 1666 O O . CYS A 1 219 ? 6.134 12.090 -18.491 1.00 90.06 219 CYS A O 1
ATOM 1668 N N . GLU A 1 220 ? 6.070 9.982 -19.259 1.00 91.06 220 GLU A N 1
ATOM 1669 C CA . GLU A 1 220 ? 5.761 10.298 -20.652 1.00 91.06 220 GLU A CA 1
ATOM 1670 C C . GLU A 1 220 ? 4.484 9.581 -21.093 1.00 91.06 220 GLU A C 1
ATOM 1672 O O . GLU A 1 220 ? 4.092 8.563 -20.515 1.00 91.06 220 GLU A O 1
ATOM 1677 N N . ARG A 1 221 ? 3.816 10.106 -22.123 1.00 91.06 221 ARG A N 1
ATOM 1678 C CA . ARG A 1 221 ? 2.643 9.438 -22.689 1.00 91.06 221 ARG A CA 1
ATOM 1679 C C . ARG A 1 221 ? 3.089 8.136 -23.355 1.00 91.06 221 ARG A C 1
ATOM 1681 O O . ARG A 1 221 ? 3.953 8.140 -24.228 1.00 91.06 221 ARG A O 1
ATOM 1688 N N . SER A 1 222 ? 2.500 7.020 -22.940 1.00 86.81 222 SER A N 1
ATOM 1689 C CA . SER A 1 222 ? 2.787 5.701 -23.501 1.00 86.81 222 SER A CA 1
ATOM 1690 C C . SER A 1 222 ? 1.847 5.410 -24.663 1.00 86.81 222 SER A C 1
ATOM 1692 O O . SER A 1 222 ? 0.628 5.541 -24.538 1.00 86.81 222 SER A O 1
ATOM 1694 N N . HIS A 1 223 ? 2.419 4.997 -25.795 1.00 79.62 223 HIS A N 1
ATOM 1695 C CA . HIS A 1 223 ? 1.669 4.673 -27.010 1.00 79.62 223 HIS A CA 1
ATOM 1696 C C . HIS A 1 223 ? 1.768 3.199 -27.426 1.00 79.62 223 HIS A C 1
ATOM 1698 O O . HIS A 1 223 ? 0.941 2.754 -28.217 1.00 79.62 223 HIS A O 1
ATOM 1704 N N . GLN A 1 224 ? 2.768 2.444 -26.951 1.00 71.94 224 GLN A N 1
ATOM 1705 C CA . GLN A 1 224 ? 3.112 1.140 -27.548 1.00 71.94 224 GLN A CA 1
ATOM 1706 C C . GLN A 1 224 ? 3.613 0.067 -26.579 1.00 71.94 224 GLN A C 1
ATOM 1708 O O . GLN A 1 224 ? 4.293 -0.873 -26.976 1.00 71.94 224 GLN A O 1
ATOM 1713 N N . SER A 1 225 ? 3.264 0.122 -25.303 1.00 66.44 225 SER A N 1
ATOM 1714 C CA . SER A 1 225 ? 3.537 -1.019 -24.436 1.00 66.44 225 SER A CA 1
ATOM 1715 C C . SER A 1 225 ? 2.511 -1.073 -23.319 1.00 66.44 225 SER A C 1
ATOM 1717 O O . SER A 1 225 ? 1.864 -0.079 -23.000 1.00 66.44 225 SER A O 1
ATOM 1719 N N . ALA A 1 226 ? 2.273 -2.284 -22.835 1.00 80.75 226 ALA A N 1
ATOM 1720 C CA . ALA A 1 226 ? 1.377 -2.570 -21.739 1.00 80.75 226 ALA A CA 1
ATOM 1721 C C . ALA A 1 226 ? 2.087 -3.626 -20.885 1.00 80.75 226 ALA A C 1
ATOM 1723 O O . ALA A 1 226 ? 2.376 -4.707 -21.404 1.00 80.75 226 ALA A O 1
ATOM 1724 N N . PRO A 1 227 ? 2.405 -3.341 -19.614 1.00 91.88 227 PRO A N 1
ATOM 1725 C CA . PRO A 1 227 ? 2.857 -4.344 -18.671 1.00 91.88 227 PRO A CA 1
ATOM 1726 C C . PRO A 1 227 ? 1.983 -5.591 -18.746 1.00 91.88 227 PRO A C 1
ATOM 1728 O O . PRO A 1 227 ? 0.753 -5.489 -18.854 1.00 91.88 227 PRO A O 1
ATOM 1731 N N . ARG A 1 228 ? 2.613 -6.766 -18.673 1.00 95.81 228 ARG A N 1
ATOM 1732 C CA . ARG A 1 228 ? 1.878 -8.032 -18.583 1.00 95.81 228 ARG A CA 1
ATOM 1733 C C . ARG A 1 228 ? 1.098 -8.121 -17.276 1.00 95.81 228 ARG A C 1
ATOM 1735 O O . ARG A 1 228 ? -0.005 -8.651 -17.267 1.00 95.81 228 ARG A O 1
ATOM 1742 N N . TYR A 1 229 ? 1.665 -7.604 -16.191 1.00 98.06 229 TYR A N 1
ATOM 1743 C CA . TYR A 1 229 ? 1.054 -7.674 -14.873 1.00 98.06 229 TYR A CA 1
ATOM 1744 C C . TYR A 1 229 ? 0.491 -6.325 -14.452 1.00 98.06 229 TYR A C 1
ATOM 1746 O O . TYR A 1 229 ? 1.097 -5.284 -14.714 1.00 98.06 229 TYR A O 1
ATOM 1754 N N . ALA A 1 230 ? -0.649 -6.362 -13.773 1.00 97.31 230 ALA A N 1
ATOM 1755 C CA . ALA A 1 230 ? -1.290 -5.188 -13.206 1.00 97.31 230 ALA A CA 1
ATOM 1756 C C . ALA A 1 230 ? -1.533 -5.352 -11.707 1.00 97.31 230 ALA A C 1
ATOM 1758 O O . ALA A 1 230 ? -1.830 -6.450 -11.236 1.00 97.31 230 ALA A O 1
ATOM 1759 N N . LEU A 1 231 ? -1.438 -4.245 -10.979 1.00 98.19 231 LEU A N 1
ATOM 1760 C CA . LEU A 1 231 ? -1.944 -4.093 -9.628 1.00 98.19 231 LEU A CA 1
ATOM 1761 C C . LEU A 1 231 ? -3.257 -3.315 -9.690 1.00 98.19 231 LEU A C 1
ATOM 1763 O O . LEU A 1 231 ? -3.289 -2.187 -10.185 1.00 98.19 231 LEU A O 1
ATOM 1767 N N . ASP A 1 232 ? -4.307 -3.909 -9.134 1.00 97.25 232 ASP A N 1
ATOM 1768 C CA . ASP A 1 232 ? -5.584 -3.247 -8.886 1.00 97.25 232 ASP A CA 1
ATOM 1769 C C . ASP A 1 232 ? -5.926 -3.268 -7.397 1.00 97.25 232 ASP A C 1
ATOM 1771 O O . ASP A 1 232 ? -5.409 -4.088 -6.631 1.00 97.25 232 ASP A O 1
ATOM 1775 N N . PHE A 1 233 ? -6.824 -2.378 -6.987 1.00 96.88 233 PHE A N 1
ATOM 1776 C CA . PHE A 1 233 ? -7.401 -2.408 -5.653 1.00 96.88 233 PHE A CA 1
ATOM 1777 C C . PHE A 1 233 ? -8.899 -2.101 -5.644 1.00 96.88 233 PHE A C 1
ATOM 1779 O O . PHE A 1 233 ? -9.453 -1.436 -6.525 1.00 96.88 233 PHE A O 1
ATOM 1786 N N . GLU A 1 234 ? -9.552 -2.593 -4.603 1.00 96.19 234 GLU A N 1
ATOM 1787 C CA . GLU A 1 234 ? -10.974 -2.453 -4.329 1.00 96.19 234 GLU A CA 1
ATOM 1788 C C . GLU A 1 234 ? -11.146 -2.109 -2.850 1.00 96.19 234 GLU A C 1
ATOM 1790 O O . GLU A 1 234 ? -10.679 -2.842 -1.978 1.00 96.19 234 GLU A O 1
ATOM 1795 N N . ASP A 1 235 ? -11.803 -0.992 -2.560 1.00 95.56 235 ASP A N 1
ATOM 1796 C CA . ASP A 1 235 ? -12.071 -0.586 -1.187 1.00 95.56 235 ASP A CA 1
ATOM 1797 C C . ASP A 1 235 ? -13.369 -1.230 -0.684 1.00 95.56 235 ASP A C 1
ATOM 1799 O O . ASP A 1 235 ? -14.416 -1.153 -1.326 1.00 95.56 235 ASP A O 1
ATOM 1803 N N . LEU A 1 236 ? -13.302 -1.867 0.485 1.00 94.12 236 LEU A N 1
ATOM 1804 C CA . LEU A 1 236 ? -14.436 -2.515 1.135 1.00 94.12 236 LEU A CA 1
ATOM 1805 C C . LEU A 1 236 ? -15.118 -1.483 2.047 1.00 94.12 236 LEU A C 1
ATOM 1807 O O . LEU A 1 236 ? -14.631 -1.150 3.136 1.00 94.12 236 LEU A O 1
ATOM 1811 N N . ALA A 1 237 ? -16.224 -0.921 1.567 1.00 86.94 237 ALA A N 1
ATOM 1812 C CA . ALA A 1 237 ? -16.980 0.139 2.234 1.00 86.94 237 ALA A CA 1
ATOM 1813 C C . ALA A 1 237 ? -18.383 -0.333 2.649 1.00 86.94 237 ALA A C 1
ATOM 1815 O O . ALA A 1 237 ? -19.387 0.273 2.283 1.00 86.94 237 ALA A O 1
ATOM 1816 N N . ASP A 1 238 ? -18.449 -1.433 3.403 1.00 92.44 238 ASP A N 1
ATOM 1817 C CA . ASP A 1 238 ? -19.711 -1.929 3.957 1.00 92.44 238 ASP A CA 1
ATOM 1818 C C . ASP A 1 238 ? -20.226 -1.003 5.071 1.00 92.44 238 ASP A C 1
ATOM 1820 O O . ASP A 1 238 ? -19.485 -0.652 5.991 1.00 92.44 238 ASP A O 1
ATOM 1824 N N . ALA A 1 239 ? -21.499 -0.607 4.998 1.00 93.56 239 ALA A N 1
ATOM 1825 C CA . ALA A 1 239 ? -22.086 0.340 5.944 1.00 93.56 239 ALA A CA 1
ATOM 1826 C C . ALA A 1 239 ? -22.076 -0.174 7.397 1.00 93.56 239 ALA A C 1
ATOM 1828 O O . ALA A 1 239 ? -21.865 0.619 8.316 1.00 93.56 239 ALA A O 1
ATOM 1829 N N . SER A 1 240 ? -22.256 -1.483 7.612 1.00 93.88 240 SER A N 1
ATOM 1830 C CA . SER A 1 240 ? -22.234 -2.091 8.950 1.00 93.88 240 SER A CA 1
ATOM 1831 C C . SER A 1 240 ? -20.827 -2.101 9.550 1.00 93.88 240 SER A C 1
ATOM 1833 O O . SER A 1 240 ? -20.661 -1.840 10.741 1.00 93.88 240 SER A O 1
ATOM 1835 N N . ASP A 1 241 ? -19.799 -2.285 8.719 1.00 96.19 241 ASP A N 1
ATOM 1836 C CA . ASP A 1 241 ? -18.405 -2.125 9.140 1.00 96.19 241 ASP A CA 1
ATOM 1837 C C . ASP A 1 241 ? -18.093 -0.655 9.468 1.00 96.19 241 ASP A C 1
ATOM 1839 O O . ASP A 1 241 ? -17.468 -0.354 10.493 1.00 96.19 241 ASP A O 1
ATOM 1843 N N . ARG A 1 242 ? -18.576 0.286 8.644 1.00 95.69 242 ARG A N 1
ATOM 1844 C CA . ARG A 1 242 ? -18.310 1.723 8.827 1.00 95.69 242 ARG A CA 1
ATOM 1845 C C . ARG A 1 242 ? -18.980 2.319 10.065 1.00 95.69 242 ARG A C 1
ATOM 1847 O O . ARG A 1 242 ? -18.406 3.238 10.649 1.00 95.69 242 ARG A O 1
ATOM 1854 N N . GLU A 1 243 ? -20.101 1.773 10.541 1.00 95.00 243 GLU A N 1
ATOM 1855 C CA . GLU A 1 243 ? -20.718 2.175 11.821 1.00 95.00 243 GLU A CA 1
ATOM 1856 C C . GLU A 1 243 ? -19.745 2.022 13.009 1.00 95.00 243 GLU A C 1
ATOM 1858 O O . GLU A 1 243 ? -19.698 2.853 13.928 1.00 95.00 243 GLU A O 1
ATOM 1863 N N . PHE A 1 244 ? -18.911 0.985 12.955 1.00 96.19 244 PHE A N 1
ATOM 1864 C CA . PHE A 1 244 ? -17.894 0.678 13.959 1.00 96.19 244 PHE A CA 1
ATOM 1865 C C . PHE A 1 244 ? -16.495 1.156 13.570 1.00 96.19 244 PHE A C 1
ATOM 1867 O O . PHE A 1 244 ? -15.520 0.773 14.215 1.00 96.19 244 PHE A O 1
ATOM 1874 N N . TRP A 1 245 ? -16.394 2.018 12.554 1.00 96.81 245 TRP A N 1
ATOM 1875 C CA . TRP A 1 245 ? -15.128 2.525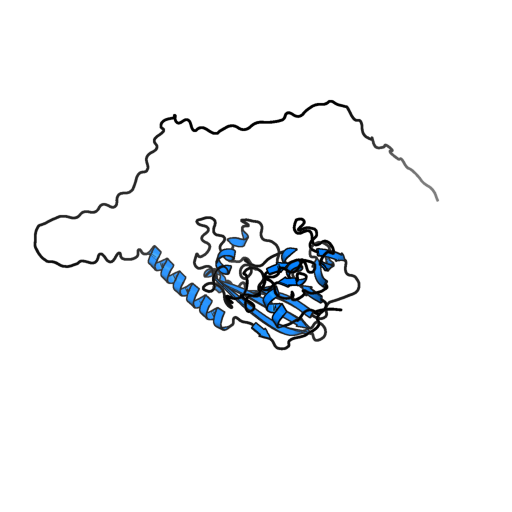 12.036 1.00 96.81 245 TRP A CA 1
ATOM 1876 C C . TRP A 1 245 ? -14.154 1.414 11.630 1.00 96.81 245 TRP A C 1
ATOM 1878 O O . TRP A 1 245 ? -12.947 1.545 11.815 1.00 96.81 245 TRP A O 1
ATOM 1888 N N . VAL A 1 246 ? -14.669 0.331 11.053 1.00 97.44 246 VAL A N 1
ATOM 1889 C CA . VAL A 1 246 ? -13.871 -0.728 10.435 1.00 97.44 246 VAL A CA 1
ATOM 1890 C C . VAL A 1 246 ? -13.824 -0.479 8.931 1.00 97.44 246 VAL A C 1
ATOM 1892 O O . VAL A 1 246 ? -14.854 -0.256 8.308 1.00 97.44 246 VAL A O 1
ATOM 1895 N N . ALA A 1 247 ? -12.642 -0.507 8.325 1.00 97.31 247 ALA A N 1
ATOM 1896 C CA . ALA A 1 247 ? -12.467 -0.317 6.887 1.00 97.31 247 ALA A CA 1
ATOM 1897 C C . ALA A 1 247 ? -11.608 -1.435 6.301 1.00 97.31 247 ALA A C 1
ATOM 1899 O O . ALA A 1 247 ? -10.610 -1.825 6.904 1.00 97.31 247 ALA A O 1
ATOM 1900 N N . GLY A 1 248 ? -11.964 -1.923 5.113 1.00 96.94 248 GLY A N 1
ATOM 1901 C CA . GLY A 1 248 ? -11.197 -2.945 4.404 1.00 96.94 248 GLY A CA 1
ATOM 1902 C C . GLY A 1 248 ? -10.741 -2.502 3.017 1.00 96.94 248 GLY A C 1
ATOM 1903 O O . GLY A 1 248 ? -11.292 -1.573 2.432 1.00 96.94 248 GLY A O 1
ATOM 1904 N N . THR A 1 249 ? -9.741 -3.183 2.470 1.00 97.25 249 THR A N 1
ATOM 1905 C CA . THR A 1 249 ? -9.333 -3.079 1.065 1.00 97.25 249 THR A CA 1
ATOM 1906 C C . THR A 1 249 ? -8.861 -4.443 0.567 1.00 97.25 249 THR A C 1
ATOM 1908 O O . THR A 1 249 ? -8.373 -5.271 1.348 1.00 97.25 249 THR A O 1
ATOM 1911 N N . LYS A 1 250 ? -8.990 -4.678 -0.735 1.00 98.06 250 LYS A N 1
ATOM 1912 C CA . LYS A 1 250 ? -8.400 -5.817 -1.436 1.00 98.06 250 LYS A CA 1
ATOM 1913 C C . LYS A 1 250 ? -7.470 -5.313 -2.520 1.00 98.06 250 LYS A C 1
ATOM 1915 O O . LYS A 1 250 ? -7.896 -4.536 -3.365 1.00 98.06 250 LYS A O 1
ATOM 1920 N N . LEU A 1 251 ? -6.233 -5.788 -2.529 1.00 98.25 251 LEU A N 1
ATOM 1921 C CA . LEU A 1 251 ? -5.284 -5.578 -3.618 1.00 98.25 251 LEU A CA 1
ATOM 1922 C C . LEU A 1 251 ? -5.190 -6.866 -4.428 1.00 98.25 251 LEU A C 1
ATOM 1924 O O . LEU A 1 251 ? -5.179 -7.951 -3.849 1.00 98.25 251 LEU A O 1
ATOM 1928 N N . LYS A 1 252 ? -5.110 -6.758 -5.751 1.00 98.56 252 LYS A N 1
ATOM 1929 C CA . LYS A 1 252 ? -5.068 -7.895 -6.677 1.00 98.56 252 LYS A CA 1
ATOM 1930 C C . LYS A 1 252 ? -3.913 -7.711 -7.648 1.00 98.56 252 LYS A C 1
ATOM 1932 O O . LYS A 1 252 ? -3.794 -6.656 -8.267 1.00 98.56 252 LYS A O 1
ATOM 1937 N N . VAL A 1 253 ? -3.095 -8.746 -7.801 1.00 98.69 253 VAL A N 1
ATOM 1938 C CA . VAL A 1 253 ? -2.117 -8.834 -8.888 1.00 98.69 253 VAL A CA 1
ATOM 1939 C C . VAL A 1 253 ? -2.723 -9.676 -10.000 1.00 98.69 253 VAL A C 1
ATOM 1941 O O . VAL A 1 253 ? -3.125 -10.815 -9.765 1.00 98.69 253 VAL A O 1
ATOM 1944 N N . ILE A 1 254 ? -2.793 -9.113 -11.201 1.00 98.38 254 ILE A N 1
ATOM 1945 C CA . ILE A 1 254 ? -3.493 -9.681 -12.355 1.00 98.38 254 ILE A CA 1
ATOM 1946 C C . ILE A 1 254 ? -2.476 -9.979 -13.458 1.00 98.38 254 ILE A C 1
ATOM 1948 O O . ILE A 1 254 ? -1.691 -9.101 -13.819 1.00 98.38 254 ILE A O 1
ATOM 1952 N N . ASP A 1 255 ? -2.492 -11.190 -14.017 1.00 98.06 255 ASP A N 1
ATOM 1953 C CA . ASP A 1 255 ? -1.828 -11.486 -15.293 1.00 98.06 255 ASP A CA 1
ATOM 1954 C C . ASP A 1 255 ? -2.771 -11.103 -16.432 1.00 98.06 255 ASP A C 1
ATOM 1956 O O . ASP A 1 255 ? -3.768 -11.772 -16.684 1.00 98.06 255 ASP A O 1
ATOM 1960 N N . LYS A 1 256 ? -2.471 -10.017 -17.140 1.00 96.19 256 LYS A N 1
ATOM 1961 C CA . LYS A 1 256 ? -3.344 -9.495 -18.196 1.00 96.19 256 LYS A CA 1
ATOM 1962 C C . LYS A 1 256 ? -3.363 -10.354 -19.454 1.00 96.19 256 LYS A C 1
ATOM 1964 O O . LYS A 1 256 ? -4.239 -10.153 -20.288 1.00 96.19 256 LYS A O 1
ATOM 1969 N N . HIS A 1 257 ? -2.415 -11.278 -19.624 1.00 95.38 257 HIS A N 1
ATOM 1970 C CA . HIS A 1 257 ? -2.467 -12.211 -20.749 1.00 95.38 257 HIS A CA 1
ATOM 1971 C C . HIS A 1 257 ? -3.526 -13.293 -20.528 1.00 95.38 257 HIS A C 1
ATOM 1973 O O . HIS A 1 257 ? -4.207 -13.668 -21.476 1.00 95.38 257 HIS A O 1
ATOM 1979 N N . THR A 1 258 ? -3.661 -13.793 -19.296 1.00 96.62 258 THR A N 1
ATOM 1980 C CA . THR A 1 258 ? -4.625 -14.855 -18.959 1.00 96.62 258 THR A CA 1
ATOM 1981 C C . THR A 1 258 ? -5.921 -14.315 -18.351 1.00 96.62 258 THR A C 1
ATOM 1983 O O . THR A 1 258 ? -6.936 -15.001 -18.373 1.00 96.62 258 THR A O 1
ATOM 1986 N N . GLY A 1 259 ? -5.908 -13.088 -17.824 1.00 95.81 259 GLY A N 1
ATOM 1987 C CA . GLY A 1 259 ? -7.008 -12.496 -17.057 1.00 95.81 259 GLY A CA 1
ATOM 1988 C C . GLY A 1 259 ? -7.086 -12.988 -15.607 1.00 95.81 259 GLY A C 1
ATOM 1989 O O . GLY A 1 259 ? -8.015 -12.627 -14.888 1.00 95.81 259 GLY A O 1
ATOM 1990 N N . GLU A 1 260 ? -6.131 -13.804 -15.158 1.00 97.88 260 GLU A N 1
ATOM 1991 C CA . GLU A 1 260 ? -6.165 -14.435 -13.839 1.00 97.88 260 GLU A CA 1
ATOM 1992 C C . GLU A 1 260 ? -5.645 -13.504 -12.738 1.00 97.88 260 GLU A C 1
ATOM 1994 O O . GLU A 1 260 ? -4.634 -12.814 -12.896 1.00 97.88 260 GLU A O 1
ATOM 1999 N N . VAL A 1 261 ? -6.294 -13.552 -11.571 1.00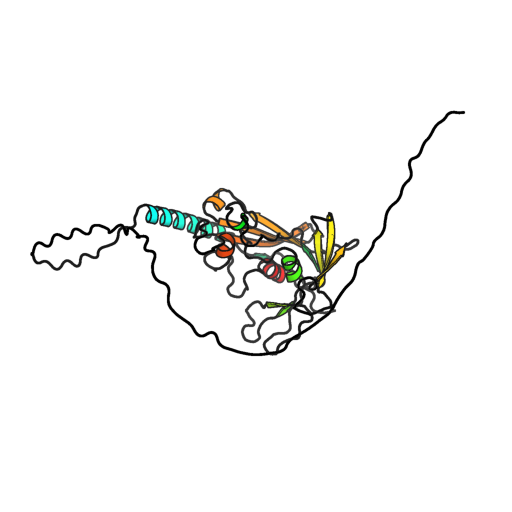 98.38 261 VAL A N 1
ATOM 2000 C CA . VAL A 1 261 ? -5.751 -12.986 -10.331 1.00 98.38 261 VAL A CA 1
ATOM 2001 C C . VAL A 1 261 ? -4.734 -13.976 -9.773 1.00 98.38 261 VAL A C 1
ATOM 2003 O O . VAL A 1 261 ? -5.098 -15.043 -9.288 1.00 98.38 261 VAL A O 1
ATOM 2006 N N . ILE A 1 262 ? -3.452 -13.629 -9.840 1.00 98.44 262 ILE A N 1
ATOM 2007 C CA . ILE A 1 262 ? -2.352 -14.511 -9.420 1.00 98.44 262 ILE A CA 1
ATOM 2008 C C . ILE A 1 262 ? -1.944 -14.308 -7.961 1.00 98.44 262 ILE A C 1
ATOM 2010 O O . ILE A 1 262 ? -1.257 -15.155 -7.391 1.00 98.44 262 ILE A O 1
ATOM 2014 N N . ALA A 1 263 ? -2.376 -13.206 -7.350 1.00 98.69 263 ALA A N 1
ATOM 2015 C CA . ALA A 1 263 ? -2.284 -12.995 -5.915 1.00 98.69 263 ALA A CA 1
ATOM 2016 C C . ALA A 1 263 ? -3.301 -11.956 -5.437 1.00 98.69 263 ALA A C 1
ATOM 2018 O O . ALA A 1 263 ? -3.686 -11.056 -6.189 1.00 98.69 263 ALA A O 1
ATOM 2019 N N . GLN A 1 264 ? -3.678 -12.041 -4.165 1.00 98.50 264 GLN A N 1
ATOM 2020 C CA . GLN A 1 264 ? -4.558 -11.090 -3.500 1.00 98.50 264 GLN A CA 1
ATOM 2021 C C . GLN A 1 264 ? -4.066 -10.792 -2.079 1.00 98.50 264 GLN A C 1
ATOM 2023 O O . GLN A 1 264 ? -3.663 -11.701 -1.359 1.00 98.50 264 GLN A O 1
ATOM 2028 N N . LEU A 1 265 ? -4.162 -9.534 -1.653 1.00 98.00 265 LEU A N 1
ATOM 2029 C CA . LEU A 1 265 ? -4.064 -9.127 -0.250 1.00 98.00 265 LEU A CA 1
ATOM 2030 C C . LEU A 1 265 ? -5.423 -8.595 0.192 1.00 98.00 265 LEU A C 1
ATOM 2032 O O . LEU A 1 265 ? -5.947 -7.681 -0.437 1.00 98.00 265 LEU A O 1
ATOM 2036 N N . THR A 1 266 ? -5.959 -9.115 1.293 1.00 98.12 266 THR A N 1
ATOM 2037 C CA . THR A 1 266 ? -7.088 -8.501 2.005 1.00 98.12 266 THR A CA 1
ATOM 2038 C C . THR A 1 266 ? -6.571 -7.872 3.291 1.00 98.12 266 THR A C 1
ATOM 2040 O O . THR A 1 266 ? -5.910 -8.547 4.083 1.00 98.12 266 THR A O 1
ATOM 2043 N N . ARG A 1 267 ? -6.868 -6.590 3.504 1.00 95.94 267 ARG A N 1
ATOM 2044 C CA . ARG A 1 267 ? -6.414 -5.827 4.671 1.00 95.94 267 ARG A CA 1
ATOM 2045 C C . ARG A 1 267 ? -7.582 -5.093 5.304 1.00 95.94 267 ARG A C 1
ATOM 2047 O O . ARG A 1 267 ? -8.383 -4.500 4.586 1.00 95.94 267 ARG A O 1
ATOM 2054 N N . PHE A 1 268 ? -7.642 -5.098 6.628 1.00 97.12 268 PHE A N 1
ATOM 2055 C CA . PHE A 1 268 ? -8.601 -4.327 7.407 1.00 97.12 268 PHE A CA 1
ATOM 2056 C C . PHE A 1 268 ? -7.885 -3.426 8.406 1.00 97.12 268 PHE A C 1
ATOM 2058 O O . PHE A 1 268 ? -6.802 -3.749 8.898 1.00 97.12 268 PHE A O 1
ATOM 2065 N N . VAL A 1 269 ? -8.522 -2.307 8.728 1.00 96.50 269 VAL A N 1
ATOM 2066 C CA . VAL A 1 269 ? -8.156 -1.419 9.832 1.00 96.50 269 VAL A CA 1
ATOM 2067 C C . VAL A 1 269 ? -9.397 -1.059 10.628 1.00 96.50 269 VAL A C 1
ATOM 2069 O O . VAL A 1 269 ? -10.511 -1.142 10.108 1.00 96.50 269 VAL A O 1
ATOM 2072 N N . TRP A 1 270 ? -9.215 -0.592 11.857 1.00 96.81 270 TRP A N 1
ATOM 2073 C CA . TRP A 1 270 ? -10.302 0.035 12.598 1.00 96.81 270 TRP A CA 1
ATOM 2074 C C . TRP A 1 270 ? -9.842 1.216 13.445 1.00 96.81 270 TRP A C 1
ATOM 2076 O O . TRP A 1 270 ? -8.692 1.268 13.887 1.00 96.81 270 TRP A O 1
ATOM 2086 N N . ASP A 1 271 ? -10.741 2.175 13.668 1.00 96.25 271 ASP A N 1
ATOM 2087 C CA . ASP A 1 271 ? -10.496 3.285 14.582 1.00 96.25 271 ASP A CA 1
ATOM 2088 C C . ASP A 1 271 ? -11.131 3.052 15.972 1.00 96.25 271 ASP A C 1
ATOM 2090 O O . ASP A 1 271 ? -12.338 3.249 16.129 1.00 96.25 271 ASP A O 1
ATOM 2094 N N . PRO A 1 272 ? -10.334 2.774 17.024 1.00 95.00 272 PRO A N 1
ATOM 2095 C CA . PRO A 1 272 ? -10.847 2.652 18.392 1.00 95.00 272 PRO A CA 1
ATOM 2096 C C . PRO A 1 272 ? -11.397 3.964 18.980 1.00 95.00 272 PRO A C 1
ATOM 2098 O O . PRO A 1 272 ? -12.090 3.943 19.996 1.00 95.00 272 PRO A O 1
ATOM 2101 N N . GLY A 1 273 ? -11.057 5.110 18.385 1.00 93.56 273 GLY A N 1
ATOM 2102 C CA . GLY A 1 273 ? -11.541 6.435 18.766 1.00 93.56 273 GLY A CA 1
ATOM 2103 C C . GLY A 1 273 ? -12.833 6.855 18.064 1.00 93.56 273 GLY A C 1
ATOM 2104 O O . GLY A 1 273 ? -13.304 7.959 18.321 1.00 93.56 273 GLY A O 1
ATOM 2105 N N . PHE A 1 274 ? -13.401 6.018 17.189 1.00 94.06 274 PHE A N 1
ATOM 2106 C CA . PHE A 1 274 ? -14.673 6.264 16.498 1.00 94.06 274 PHE A CA 1
ATOM 2107 C C . PHE A 1 274 ? -14.794 7.647 15.840 1.00 94.06 274 PHE A C 1
ATOM 2109 O O . PHE A 1 274 ? -15.830 8.306 15.950 1.00 94.06 274 PHE A O 1
ATOM 2116 N N . GLY A 1 275 ? -13.730 8.109 15.185 1.00 91.44 275 GLY A N 1
ATOM 2117 C CA . GLY A 1 275 ? -13.706 9.404 14.509 1.00 91.44 275 GLY A CA 1
ATOM 2118 C C . GLY A 1 275 ? -13.285 10.581 15.370 1.00 91.44 275 GLY A C 1
ATOM 2119 O O . GLY A 1 275 ? -13.206 11.700 14.863 1.00 91.44 275 GLY A O 1
ATOM 2120 N N . ALA A 1 276 ? -12.984 10.360 16.652 1.00 90.06 276 ALA A N 1
ATOM 2121 C CA . ALA A 1 276 ? -12.519 11.422 17.529 1.00 90.06 276 ALA A CA 1
ATOM 2122 C C . ALA A 1 276 ? -11.259 12.094 16.958 1.00 90.06 276 ALA A C 1
ATOM 2124 O O . ALA A 1 276 ? -10.257 11.434 16.653 1.00 90.06 276 ALA A O 1
ATOM 2125 N N . SER A 1 277 ? -11.329 13.423 16.855 1.00 83.88 277 SER A N 1
ATOM 2126 C CA . SER A 1 277 ? -10.289 14.310 16.320 1.00 83.88 277 SER A CA 1
ATOM 2127 C C . SER A 1 277 ? -9.505 15.057 17.404 1.00 83.88 277 SER A C 1
ATOM 2129 O O . SER A 1 277 ? -8.654 15.902 17.109 1.00 83.88 277 SER A O 1
ATOM 2131 N N . THR A 1 278 ? -9.777 14.756 18.679 1.00 78.75 278 THR A N 1
ATOM 2132 C CA . THR A 1 278 ? -9.109 15.383 19.823 1.00 78.75 278 THR A CA 1
ATOM 2133 C C . THR A 1 278 ? -7.595 15.292 19.661 1.00 78.75 278 THR A C 1
ATOM 2135 O O . THR A 1 278 ? -7.081 14.248 19.264 1.00 78.75 278 THR A O 1
ATOM 2138 N N . THR A 1 279 ? -6.872 16.365 19.993 1.00 77.12 279 THR A N 1
ATOM 2139 C CA . THR A 1 279 ? -5.396 16.444 19.929 1.00 77.12 279 THR A CA 1
ATOM 2140 C C . THR A 1 279 ? -4.775 16.398 18.522 1.00 77.12 279 THR A C 1
ATOM 2142 O O . THR A 1 279 ? -3.605 16.063 18.382 1.00 77.12 279 THR A O 1
ATOM 2145 N N . GLY A 1 280 ? -5.523 16.770 17.474 1.00 80.75 280 GLY A N 1
ATOM 2146 C CA . GLY A 1 280 ? -5.003 16.799 16.095 1.00 80.75 280 GLY A CA 1
ATOM 2147 C C . GLY A 1 280 ? -4.959 15.419 15.436 1.00 80.75 280 GLY A C 1
ATOM 2148 O O . GLY A 1 280 ? -4.240 15.209 14.464 1.00 80.75 280 GLY A O 1
ATOM 2149 N N . ARG A 1 281 ? -5.731 14.476 15.978 1.00 88.00 281 ARG A N 1
ATOM 2150 C CA . ARG A 1 281 ? -5.834 13.105 15.495 1.00 88.00 281 ARG A CA 1
ATOM 2151 C C . ARG A 1 281 ? -6.589 13.048 14.167 1.00 88.00 281 ARG A C 1
ATOM 2153 O O . ARG A 1 281 ? -7.711 13.541 14.083 1.00 88.00 281 ARG A O 1
ATOM 2160 N N . TRP A 1 282 ? -6.026 12.367 13.170 1.00 91.00 282 TRP A N 1
ATOM 2161 C CA . TRP A 1 282 ? -6.743 11.996 11.943 1.00 91.00 282 TRP A CA 1
ATOM 2162 C C . TRP A 1 282 ? -7.160 10.525 11.999 1.00 91.00 282 TRP A C 1
ATOM 2164 O O . TRP A 1 282 ? -6.288 9.648 11.962 1.00 91.00 282 TRP A O 1
ATOM 2174 N N . PRO A 1 283 ? -8.467 10.235 12.116 1.00 92.62 283 PRO A N 1
ATOM 2175 C CA . PRO A 1 283 ? -8.971 8.910 12.450 1.00 92.62 283 PRO A CA 1
ATOM 2176 C C . PRO A 1 283 ? -8.395 7.762 11.634 1.00 92.62 283 PRO A C 1
ATOM 2178 O O . PRO A 1 283 ? -7.791 6.856 12.217 1.00 92.62 283 PRO A O 1
ATOM 2181 N N . TRP A 1 284 ? -8.509 7.835 10.307 1.00 92.56 284 TRP A N 1
ATOM 2182 C CA . TRP A 1 284 ? -8.063 6.760 9.424 1.00 92.56 284 TRP A CA 1
ATOM 2183 C C . TRP A 1 284 ? -6.543 6.628 9.326 1.00 92.56 284 TRP A C 1
ATOM 2185 O O . TRP A 1 284 ? -6.033 5.514 9.205 1.00 92.56 284 TRP A O 1
ATOM 2195 N N . GLN A 1 285 ? -5.789 7.721 9.460 1.00 89.50 285 GLN A N 1
ATOM 2196 C CA . GLN A 1 285 ? -4.329 7.628 9.535 1.00 89.50 285 GLN A CA 1
ATOM 2197 C C . GLN A 1 285 ? -3.885 6.955 10.842 1.00 89.50 285 GLN A C 1
ATOM 2199 O O . GLN A 1 285 ? -2.996 6.107 10.832 1.00 89.50 285 GLN A O 1
ATOM 2204 N N . HIS A 1 286 ? -4.528 7.279 11.965 1.00 89.88 286 HIS A N 1
ATOM 2205 C CA . HIS A 1 286 ? -4.230 6.651 13.253 1.00 89.88 286 HIS A CA 1
ATOM 2206 C C . HIS A 1 286 ? -4.646 5.176 13.311 1.00 89.88 286 HIS A C 1
ATOM 2208 O O . HIS A 1 286 ? -3.939 4.384 13.932 1.00 89.88 286 HIS A O 1
ATOM 2214 N N . ALA A 1 287 ? -5.740 4.791 12.644 1.00 92.12 287 ALA A N 1
ATOM 2215 C CA . ALA A 1 287 ? -6.139 3.388 12.497 1.00 92.12 287 ALA A CA 1
ATOM 2216 C C . ALA A 1 287 ? -5.034 2.541 11.830 1.00 92.12 287 ALA A C 1
ATOM 2218 O O . ALA A 1 287 ? -4.843 1.376 12.167 1.00 92.12 287 ALA A O 1
ATOM 2219 N N . ASN A 1 288 ? -4.239 3.153 10.948 1.00 88.25 288 ASN A N 1
ATOM 2220 C CA . ASN A 1 288 ? -3.114 2.521 10.258 1.00 88.25 288 ASN A CA 1
ATOM 2221 C C . ASN A 1 288 ? -1.799 2.496 11.070 1.00 88.25 288 ASN A C 1
ATOM 2223 O O . ASN A 1 288 ? -0.793 2.011 10.565 1.00 88.25 288 ASN A O 1
ATOM 2227 N N . ALA A 1 289 ? -1.762 3.022 12.300 1.00 83.94 289 ALA A N 1
ATOM 2228 C CA . ALA A 1 289 ? -0.500 3.278 13.005 1.00 83.94 289 ALA A CA 1
ATOM 2229 C C . ALA A 1 289 ? -0.025 2.152 13.943 1.00 83.94 289 ALA A C 1
ATOM 2231 O O . ALA A 1 289 ? 1.087 2.230 14.467 1.00 83.94 289 ALA A O 1
ATOM 2232 N N . ARG A 1 290 ? -0.861 1.147 14.241 1.00 86.88 290 ARG A N 1
ATOM 2233 C CA . ARG A 1 290 ? -0.572 0.133 15.272 1.00 86.88 290 ARG A CA 1
ATOM 2234 C C . ARG A 1 290 ? -1.011 -1.255 14.835 1.00 86.88 290 ARG A C 1
ATOM 2236 O O . ARG A 1 290 ? -2.098 -1.409 14.297 1.00 86.88 290 ARG A O 1
ATOM 2243 N N . ALA A 1 291 ? -0.232 -2.274 15.198 1.00 88.44 291 ALA A N 1
ATOM 2244 C CA . ALA A 1 291 ? -0.554 -3.680 14.935 1.00 88.44 291 ALA A CA 1
ATOM 2245 C C . ALA A 1 291 ? -1.917 -4.120 15.509 1.00 88.44 291 ALA A C 1
ATOM 2247 O O . ALA A 1 291 ? -2.594 -4.954 14.931 1.00 88.44 291 ALA A O 1
ATOM 2248 N N . SER A 1 292 ? -2.366 -3.526 16.620 1.00 92.19 292 SER A N 1
ATOM 2249 C CA . SER A 1 292 ? -3.673 -3.834 17.219 1.00 92.19 292 SER A CA 1
ATOM 2250 C C . SER A 1 292 ? -4.872 -3.283 16.436 1.00 92.19 292 SER A C 1
ATOM 2252 O O . SER A 1 292 ? -6.015 -3.596 16.767 1.00 92.19 292 SER A O 1
ATOM 2254 N N . THR A 1 293 ? -4.635 -2.401 15.464 1.00 94.56 293 THR A N 1
ATOM 2255 C CA . THR A 1 293 ? -5.683 -1.725 14.689 1.00 94.56 293 THR A CA 1
ATOM 2256 C C . THR A 1 293 ? -5.614 -2.015 13.197 1.00 94.56 293 THR A C 1
ATOM 2258 O O . THR A 1 293 ? -6.406 -1.456 12.446 1.00 94.56 293 THR A O 1
ATOM 2261 N N . VAL A 1 294 ? -4.708 -2.898 12.771 1.00 94.25 294 VAL A N 1
ATOM 2262 C CA . VAL A 1 294 ? -4.503 -3.295 11.374 1.00 94.25 294 VAL A CA 1
ATOM 2263 C C . VAL A 1 294 ? -4.285 -4.799 11.280 1.00 94.25 294 VAL A C 1
ATOM 2265 O O . VAL A 1 294 ? -3.613 -5.391 12.119 1.00 94.25 294 VAL A O 1
ATOM 2268 N N . CYS A 1 295 ? -4.841 -5.425 10.251 1.00 94.31 295 CYS A N 1
ATOM 2269 C CA . CYS A 1 295 ? -4.551 -6.813 9.924 1.00 94.31 295 CYS A CA 1
ATOM 2270 C C . CYS A 1 295 ? -4.527 -7.010 8.395 1.00 94.31 295 CYS A C 1
ATOM 2272 O O . CYS A 1 295 ? -5.418 -6.507 7.709 1.00 94.31 295 CYS A O 1
ATOM 2274 N N . PRO A 1 296 ? -3.537 -7.732 7.839 1.00 93.69 296 PRO A N 1
ATOM 2275 C CA . PRO A 1 296 ? -2.364 -8.255 8.540 1.00 93.69 296 PRO A CA 1
ATOM 2276 C C . PRO A 1 296 ? -1.453 -7.121 9.047 1.00 93.69 296 PRO A C 1
ATOM 2278 O O . PRO A 1 296 ? -1.398 -6.047 8.455 1.00 93.69 296 PRO A O 1
ATOM 2281 N N . SER A 1 297 ? -0.749 -7.366 10.152 1.00 89.44 297 SER A N 1
ATOM 2282 C CA . SER A 1 297 ? 0.285 -6.470 10.679 1.00 89.44 297 SER A CA 1
ATOM 2283 C C . SER A 1 297 ? 1.640 -7.166 10.618 1.00 89.44 297 SER A C 1
ATOM 2285 O O . SER A 1 297 ? 1.766 -8.278 11.131 1.00 89.44 297 SER A O 1
ATOM 2287 N N . ASP A 1 298 ? 2.650 -6.511 10.055 1.00 87.38 298 ASP A N 1
ATOM 2288 C CA . ASP A 1 298 ? 4.024 -7.014 10.022 1.00 87.38 298 ASP A CA 1
ATOM 2289 C C . ASP A 1 298 ? 4.960 -5.995 10.680 1.00 87.38 298 ASP A C 1
ATOM 2291 O O . ASP A 1 298 ? 5.108 -4.869 10.208 1.00 87.38 298 ASP A O 1
ATOM 2295 N N . ALA A 1 299 ? 5.593 -6.391 11.787 1.00 84.88 299 ALA A N 1
ATOM 2296 C CA . ALA A 1 299 ? 6.512 -5.534 12.534 1.00 84.88 299 ALA A CA 1
ATOM 2297 C C . ALA A 1 299 ? 7.817 -5.239 11.771 1.00 84.88 299 ALA A C 1
ATOM 2299 O O . ALA A 1 299 ? 8.560 -4.334 12.153 1.00 84.88 299 ALA A O 1
ATOM 2300 N N . ASN A 1 300 ? 8.094 -5.991 10.703 1.00 85.94 300 ASN A N 1
ATOM 2301 C CA . ASN A 1 300 ? 9.256 -5.805 9.843 1.00 85.94 300 ASN A CA 1
ATOM 2302 C C . ASN A 1 300 ? 8.981 -4.857 8.671 1.00 85.94 300 ASN A C 1
ATOM 2304 O O . ASN A 1 300 ? 9.896 -4.581 7.898 1.00 85.94 300 ASN A O 1
ATOM 2308 N N . GLN A 1 301 ? 7.755 -4.360 8.513 1.00 84.69 301 GLN A N 1
ATOM 2309 C CA . GLN A 1 301 ? 7.368 -3.460 7.431 1.00 84.69 301 GLN A CA 1
ATOM 2310 C C . GLN A 1 301 ? 7.282 -2.017 7.929 1.00 84.69 301 GLN A C 1
ATOM 2312 O O . GLN A 1 301 ? 6.757 -1.751 9.011 1.00 84.69 301 GLN A O 1
ATOM 2317 N N . PHE A 1 302 ? 7.776 -1.064 7.132 1.00 77.88 302 PHE A N 1
ATOM 2318 C CA . PHE A 1 302 ? 7.464 0.338 7.387 1.00 77.88 302 PHE A CA 1
ATOM 2319 C C . PHE A 1 302 ? 5.989 0.610 7.093 1.00 77.88 302 PHE A C 1
ATOM 2321 O O . PHE A 1 302 ? 5.404 0.088 6.147 1.00 77.88 302 PHE A O 1
ATOM 2328 N N . LEU A 1 303 ? 5.387 1.489 7.884 1.00 72.81 303 LEU A N 1
ATOM 2329 C CA . LEU A 1 303 ? 4.083 2.029 7.529 1.00 72.81 303 LEU A CA 1
ATOM 2330 C C . LEU A 1 303 ? 4.193 2.765 6.181 1.00 72.81 303 LEU A C 1
ATOM 2332 O O . LEU A 1 303 ? 5.272 3.228 5.803 1.00 72.81 303 LEU A O 1
ATOM 2336 N N . HIS A 1 304 ? 3.067 2.910 5.486 1.00 85.69 304 HIS A N 1
ATOM 2337 C CA . HIS A 1 304 ? 2.901 3.735 4.283 1.00 85.69 304 HIS A CA 1
ATOM 2338 C C . HIS A 1 304 ? 3.263 3.087 2.931 1.00 85.69 304 HIS A C 1
ATOM 2340 O O . HIS A 1 304 ? 3.002 3.714 1.906 1.00 85.69 304 HIS A O 1
ATOM 2346 N N . HIS A 1 305 ? 3.804 1.863 2.893 1.00 91.50 305 HIS A N 1
ATOM 2347 C CA . HIS A 1 305 ? 4.238 1.182 1.654 1.00 91.50 305 HIS A CA 1
ATOM 2348 C C . HIS A 1 305 ? 3.612 -0.208 1.448 1.00 91.50 305 HIS A C 1
ATOM 2350 O O . HIS A 1 305 ? 4.162 -1.063 0.748 1.00 91.50 305 HIS A O 1
ATOM 2356 N N . ASP A 1 306 ? 2.451 -0.445 2.058 1.00 92.31 306 ASP A N 1
ATOM 2357 C CA . ASP A 1 306 ? 1.784 -1.746 2.104 1.00 92.31 306 ASP A CA 1
ATOM 2358 C C . ASP A 1 306 ? 1.567 -2.371 0.703 1.00 92.31 306 ASP A C 1
ATOM 2360 O O . ASP A 1 306 ? 1.828 -3.565 0.523 1.00 92.31 306 ASP A O 1
ATOM 2364 N N . SER A 1 307 ? 1.166 -1.596 -0.324 1.00 95.56 307 SER A N 1
ATOM 2365 C CA . SER A 1 307 ? 0.992 -2.139 -1.688 1.00 95.56 307 SER A CA 1
ATOM 2366 C C . SER A 1 307 ? 2.310 -2.625 -2.276 1.00 95.56 307 SER A C 1
ATOM 2368 O O . SER A 1 307 ? 2.355 -3.690 -2.892 1.00 95.56 307 SER A O 1
ATOM 2370 N N . ARG A 1 308 ? 3.393 -1.862 -2.086 1.00 95.31 308 ARG A N 1
ATOM 2371 C CA . ARG A 1 308 ? 4.718 -2.232 -2.590 1.00 95.31 308 ARG A CA 1
ATOM 2372 C C . ARG A 1 308 ? 5.190 -3.532 -1.945 1.00 95.31 308 ARG A C 1
ATOM 2374 O O . ARG A 1 308 ? 5.653 -4.432 -2.642 1.00 95.31 308 ARG A O 1
ATOM 2381 N N . TYR A 1 309 ? 5.003 -3.666 -0.635 1.00 94.56 309 TYR A N 1
ATOM 2382 C CA . TYR A 1 309 ? 5.410 -4.855 0.105 1.00 94.56 309 TYR A CA 1
ATOM 2383 C C . TYR A 1 309 ? 4.643 -6.117 -0.262 1.00 94.56 309 TYR A C 1
ATOM 2385 O O . TYR A 1 309 ? 5.240 -7.193 -0.300 1.00 94.56 309 TYR A O 1
ATOM 2393 N N . PHE A 1 310 ? 3.350 -5.993 -0.548 1.00 96.12 310 PHE A N 1
ATOM 2394 C CA . PHE A 1 310 ? 2.555 -7.089 -1.086 1.00 96.12 310 PHE A CA 1
ATOM 2395 C C . PHE A 1 310 ? 3.038 -7.499 -2.479 1.00 96.12 310 PHE A C 1
ATOM 2397 O O . PHE A 1 310 ? 3.318 -8.673 -2.713 1.00 96.12 310 PHE A O 1
ATOM 2404 N N . VAL A 1 311 ? 3.183 -6.535 -3.390 1.00 97.50 311 VAL A N 1
ATOM 2405 C CA . VAL A 1 311 ? 3.563 -6.816 -4.779 1.00 97.50 311 VAL A CA 1
ATOM 2406 C C . VAL A 1 311 ? 4.940 -7.473 -4.869 1.00 97.50 311 VAL A C 1
ATOM 2408 O O . VAL A 1 311 ? 5.096 -8.408 -5.648 1.00 97.50 311 VAL A O 1
ATOM 2411 N N . ASP A 1 312 ? 5.904 -7.069 -4.038 1.00 95.31 312 ASP A N 1
ATOM 2412 C CA . ASP A 1 312 ? 7.250 -7.663 -4.010 1.00 95.31 312 ASP A CA 1
ATOM 2413 C C . ASP A 1 312 ? 7.280 -9.149 -3.609 1.00 95.31 312 ASP A C 1
ATOM 2415 O O . ASP A 1 312 ? 8.289 -9.814 -3.822 1.00 95.31 312 ASP A O 1
ATOM 2419 N N . GLN A 1 313 ? 6.209 -9.697 -3.025 1.00 95.88 313 GLN A N 1
ATOM 2420 C CA . GLN A 1 313 ? 6.105 -11.139 -2.745 1.00 95.88 313 GLN A CA 1
ATOM 2421 C C . GLN A 1 313 ? 5.659 -11.940 -3.980 1.00 95.88 313 GLN A C 1
ATOM 2423 O O . GLN A 1 313 ? 5.815 -13.162 -4.039 1.00 95.88 313 GLN A O 1
ATOM 2428 N N . VAL A 1 314 ? 5.086 -11.253 -4.970 1.00 98.12 314 VAL A N 1
ATOM 2429 C CA . VAL A 1 314 ? 4.394 -11.848 -6.118 1.00 98.12 314 VAL A CA 1
ATOM 2430 C C . VAL A 1 314 ? 5.164 -11.592 -7.406 1.00 98.12 314 VAL A C 1
ATOM 2432 O O . VAL A 1 314 ? 5.399 -12.515 -8.178 1.00 98.12 314 VAL A O 1
ATOM 2435 N N . LEU A 1 315 ? 5.559 -10.348 -7.647 1.00 98.31 315 LEU A N 1
ATOM 2436 C CA . LEU A 1 315 ? 6.252 -9.901 -8.845 1.00 98.31 315 LEU A CA 1
ATOM 2437 C C . LEU A 1 315 ? 7.641 -9.422 -8.428 1.00 98.31 315 LEU A C 1
ATOM 2439 O O . LEU A 1 315 ? 7.786 -8.367 -7.818 1.00 98.31 315 LEU A O 1
ATOM 2443 N N . ILE A 1 316 ? 8.665 -10.215 -8.731 1.00 97.69 316 ILE A N 1
ATOM 2444 C CA . ILE A 1 316 ? 10.047 -9.880 -8.395 1.00 97.69 316 ILE A CA 1
ATOM 2445 C C . ILE A 1 316 ? 10.619 -9.028 -9.532 1.00 97.69 316 ILE A C 1
ATOM 2447 O O . ILE A 1 316 ? 10.709 -9.527 -10.663 1.00 97.69 316 ILE A O 1
ATOM 2451 N N . PRO A 1 317 ? 11.014 -7.766 -9.274 1.00 96.75 317 PRO A N 1
ATOM 2452 C CA . PRO A 1 317 ? 11.578 -6.915 -10.310 1.00 96.75 317 PRO A CA 1
ATOM 2453 C C . PRO A 1 317 ? 12.896 -7.477 -10.838 1.00 96.75 317 PRO A C 1
ATOM 2455 O O . PRO A 1 317 ? 13.672 -8.071 -10.082 1.00 96.75 317 PRO A O 1
ATOM 2458 N N . LYS A 1 318 ? 13.186 -7.238 -12.117 1.00 94.88 318 LYS A N 1
ATOM 2459 C CA . LYS A 1 318 ? 14.459 -7.628 -12.740 1.00 94.88 318 LYS A CA 1
ATOM 2460 C C . LYS A 1 318 ? 15.658 -6.964 -12.036 1.00 94.88 318 LYS A C 1
ATOM 2462 O O . LYS A 1 318 ? 15.721 -5.741 -11.907 1.00 94.88 318 LYS A O 1
ATOM 2467 N N . GLN A 1 319 ? 16.631 -7.767 -11.599 1.00 91.38 319 GLN A N 1
ATOM 2468 C CA . GLN A 1 319 ? 17.807 -7.320 -10.834 1.00 91.38 319 GLN A CA 1
ATOM 2469 C C . GLN A 1 319 ? 19.072 -7.230 -11.715 1.00 91.38 319 GLN A C 1
ATOM 2471 O O . GLN A 1 319 ? 20.045 -7.935 -11.478 1.00 91.38 319 GLN A O 1
ATOM 2476 N N . GLY A 1 320 ? 19.072 -6.382 -12.749 1.00 78.00 320 GLY A N 1
ATOM 2477 C CA . GLY A 1 320 ? 20.206 -6.245 -13.683 1.00 78.00 320 GLY A CA 1
ATOM 2478 C C . GLY A 1 320 ? 19.764 -6.065 -15.135 1.00 78.00 320 GLY A C 1
ATOM 2479 O O . GLY A 1 320 ? 18.559 -6.011 -15.396 1.00 78.00 320 GLY A O 1
ATOM 2480 N N . ASP A 1 321 ? 20.736 -5.957 -16.044 1.00 57.38 321 ASP A N 1
ATOM 2481 C CA . ASP A 1 321 ? 20.513 -6.000 -17.498 1.00 57.38 321 ASP A CA 1
ATOM 2482 C C . ASP A 1 321 ? 20.513 -7.447 -18.003 1.00 57.38 321 ASP A C 1
ATOM 2484 O O . ASP A 1 321 ? 21.362 -8.234 -17.528 1.00 57.38 321 ASP A O 1
#